Protein AF-A0A7Z9I6P5-F1 (afdb_monomer_lite)

Secondary structure (DSSP, 8-state):
---SSSPPP--HHHHHHHHHHHHHHHHHHHHHHHHTTT--GGG---GGGS-HHHHHHHHHHHHHHHHHHHHHHTT-HHHHHHHHHHIIIIIIIIIIIHHHHHHHHHS-TT-HHHHHHHHHHHHHHHHHHHHHTTTSHHHHHHHHHHTT--S-GGGPPPPPPPGGG--HHHHHHHHHHHHHHHHHHHHHHHHHHTTS-SSGGGPEE-----HHHHHHHTTS-HHHHHT-SEE-

Foldseek 3Di:
DDDPVDDDDDDPVVVVVVVVLVVLLLVLLVLLLVLCVVPDPVLADDPVLEDLLLLLVLQVVQVLLVVLVVCVVVVVVVSNSVSLSCCSPPVNPVAPCVLCVCVSPPDDSPDSHNSSSNNSSVVCLLQSLLSCCVPCVVSSQVSCVSNVDPDGSVVDDHDNRDPSSHDPVSNVLVVLLVVQLVVLVVVVVVCVVVVVDVDQQADEEEDDDDPVNVVSPVVDQSCSRNVYVYYD

Sequence (232 aa):
SSDYYDDLKLDNSILKAQTDSYRRIRNTFRYLIGNLNGFEENEKLPLDDFPELEKYILHRLWEINQTVEECVNTFNFHLMFTTLLNFCSNDLSAFYFDIRKDTIYCDSFQSTKRRASRTLLDLIFNHLVRWLAPSLAFTCEEAWQARGHTSSIHLEDFIPAKKEYQSTDLQKKWDMIKNVRKVITGALEKKRAEKIIGSSLEAHIKVYVSDEIKKIIAKIHLDEIAITSSYV

Structure (mmCIF, N/CA/C/O backbone):
data_AF-A0A7Z9I6P5-F1
#
_entry.id   AF-A0A7Z9I6P5-F1
#
loop_
_atom_site.group_PDB
_atom_site.id
_atom_site.type_symbol
_atom_site.label_atom_id
_atom_site.label_alt_id
_atom_site.label_comp_id
_atom_site.label_asym_id
_atom_site.label_entity_id
_atom_site.label_seq_id
_atom_site.pdbx_PDB_ins_code
_atom_site.Cartn_x
_atom_site.Cartn_y
_atom_site.Cartn_z
_atom_site.occupancy
_atom_site.B_iso_or_equiv
_atom_site.auth_seq_id
_atom_site.auth_comp_id
_atom_site.auth_asym_id
_atom_site.auth_atom_id
_atom_site.pdbx_PDB_model_num
ATOM 1 N N . SER A 1 1 ? 20.253 1.365 0.805 1.00 69.06 1 SER A N 1
ATOM 2 C CA . SER A 1 1 ? 20.282 2.659 0.126 1.00 69.06 1 SER A CA 1
ATOM 3 C C . SER A 1 1 ? 21.286 3.538 0.827 1.00 69.06 1 SER A C 1
ATOM 5 O O . SER A 1 1 ? 21.190 3.683 2.042 1.00 69.06 1 SER A O 1
ATOM 7 N N . SER A 1 2 ? 22.243 4.064 0.075 1.00 71.75 2 SER A N 1
ATOM 8 C CA . SER A 1 2 ? 23.276 4.983 0.553 1.00 71.75 2 SER A CA 1
ATOM 9 C C . SER A 1 2 ? 23.217 6.237 -0.303 1.00 71.75 2 SER A C 1
ATOM 11 O O . SER A 1 2 ? 22.803 6.148 -1.460 1.00 71.75 2 SER A O 1
ATOM 13 N N . ASP A 1 3 ? 23.569 7.377 0.273 1.00 76.56 3 ASP A N 1
ATOM 14 C CA . ASP A 1 3 ? 23.849 8.569 -0.514 1.00 76.56 3 ASP A CA 1
ATOM 15 C C . ASP A 1 3 ? 25.225 8.372 -1.163 1.00 76.56 3 ASP A C 1
ATOM 17 O O . ASP A 1 3 ? 26.198 8.095 -0.466 1.00 76.56 3 ASP A O 1
ATOM 21 N N . TYR A 1 4 ? 25.275 8.388 -2.492 1.00 80.38 4 TYR A N 1
ATOM 22 C CA . TYR A 1 4 ? 26.496 8.163 -3.268 1.00 80.38 4 TYR A CA 1
ATOM 23 C C . TYR A 1 4 ? 27.203 9.476 -3.636 1.00 80.38 4 TYR A C 1
ATOM 25 O O . TYR A 1 4 ? 28.212 9.435 -4.338 1.00 80.38 4 TYR A O 1
ATOM 33 N N . TYR A 1 5 ? 26.688 10.627 -3.183 1.00 74.62 5 TYR A N 1
ATOM 34 C CA . TYR A 1 5 ? 27.406 11.904 -3.236 1.00 74.62 5 TYR A CA 1
ATOM 35 C C . TYR A 1 5 ? 28.479 12.014 -2.139 1.00 74.62 5 TYR A C 1
ATOM 37 O O . TYR A 1 5 ? 29.411 12.802 -2.287 1.00 74.62 5 TYR A O 1
ATOM 45 N N . ASP A 1 6 ? 28.374 11.194 -1.088 1.00 79.62 6 ASP A N 1
ATOM 46 C CA . ASP A 1 6 ? 29.320 11.098 0.025 1.00 79.62 6 ASP A CA 1
ATOM 47 C C . ASP A 1 6 ? 30.048 9.740 0.050 1.00 79.62 6 ASP A C 1
ATOM 49 O O . ASP A 1 6 ? 29.660 8.772 -0.613 1.00 79.62 6 ASP A O 1
ATOM 53 N N . ASP A 1 7 ? 31.096 9.644 0.875 1.00 82.69 7 ASP A N 1
ATOM 54 C CA . ASP A 1 7 ? 31.815 8.392 1.116 1.00 82.69 7 ASP A CA 1
ATOM 55 C C . ASP A 1 7 ? 30.890 7.293 1.664 1.00 82.69 7 ASP A C 1
ATOM 57 O O . ASP A 1 7 ? 30.231 7.425 2.705 1.00 82.69 7 ASP A O 1
ATOM 61 N N . LEU A 1 8 ? 30.904 6.142 0.989 1.00 82.19 8 LEU A N 1
ATOM 62 C CA . LEU A 1 8 ? 30.091 4.993 1.361 1.00 82.19 8 LEU A CA 1
ATOM 63 C C . LEU A 1 8 ? 30.642 4.310 2.616 1.00 82.19 8 LEU A C 1
ATOM 65 O O . LEU A 1 8 ? 31.737 3.748 2.627 1.00 82.19 8 LEU A O 1
ATOM 69 N N . LYS A 1 9 ? 29.826 4.281 3.670 1.00 83.19 9 LYS A N 1
ATOM 70 C CA . LYS A 1 9 ? 30.095 3.497 4.880 1.00 83.19 9 LYS A CA 1
ATOM 71 C C . LYS A 1 9 ? 29.506 2.099 4.725 1.00 83.19 9 LYS A C 1
ATOM 73 O O . LYS A 1 9 ? 28.346 1.951 4.340 1.00 83.19 9 LYS A O 1
ATOM 78 N N . LEU A 1 10 ? 30.289 1.076 5.061 1.00 87.12 10 LEU A N 1
ATOM 79 C CA . LEU A 1 10 ? 29.841 -0.312 5.058 1.00 87.12 10 LEU A CA 1
ATOM 80 C C . LEU A 1 10 ? 30.230 -0.990 6.369 1.00 87.12 10 LEU A C 1
ATOM 82 O O . LEU A 1 10 ? 31.408 -1.152 6.676 1.00 87.12 10 LEU A O 1
ATOM 86 N N . ASP A 1 11 ? 29.222 -1.418 7.119 1.00 90.75 11 ASP A N 1
ATOM 87 C CA . ASP A 1 11 ? 29.394 -2.255 8.297 1.00 90.75 11 ASP A CA 1
ATOM 88 C C . ASP A 1 11 ? 28.242 -3.269 8.419 1.00 90.75 11 ASP A C 1
ATOM 90 O O . ASP A 1 11 ? 27.245 -3.231 7.685 1.00 90.75 11 ASP A O 1
ATOM 94 N N . ASN A 1 12 ? 28.375 -4.195 9.369 1.00 90.69 12 ASN A N 1
ATOM 95 C CA . ASN A 1 12 ? 27.371 -5.231 9.609 1.00 90.69 12 ASN A CA 1
ATOM 96 C C . ASN A 1 12 ? 26.011 -4.664 10.049 1.00 90.69 12 ASN A C 1
ATOM 98 O O . ASN A 1 12 ? 24.976 -5.277 9.782 1.00 90.69 12 ASN A O 1
ATOM 102 N N . SER A 1 13 ? 25.988 -3.508 10.716 1.00 91.06 13 SER A N 1
ATOM 103 C CA . SER A 1 13 ? 24.745 -2.859 11.141 1.00 91.06 13 SER A CA 1
ATOM 104 C C . SER A 1 13 ? 23.980 -2.287 9.942 1.00 91.06 13 SER A C 1
ATOM 106 O O . SER A 1 13 ? 22.765 -2.475 9.846 1.00 91.06 13 SER A O 1
ATOM 108 N N . ILE A 1 14 ? 24.694 -1.711 8.970 1.00 88.62 14 ILE A N 1
ATOM 109 C CA . ILE A 1 14 ? 24.151 -1.203 7.708 1.00 88.62 14 ILE A CA 1
ATOM 110 C C . ILE A 1 14 ? 23.589 -2.362 6.885 1.00 88.62 14 ILE A C 1
ATOM 112 O O . ILE A 1 14 ? 22.441 -2.295 6.445 1.00 88.62 14 ILE A O 1
ATOM 116 N N . LEU A 1 15 ? 24.338 -3.460 6.731 1.00 89.50 15 LEU A N 1
ATOM 117 C CA . LEU A 1 15 ? 23.861 -4.653 6.018 1.00 89.50 15 LEU A CA 1
ATOM 118 C C . LEU A 1 15 ? 22.605 -5.254 6.665 1.00 89.50 15 LEU A C 1
ATOM 120 O O . LEU A 1 15 ? 21.665 -5.652 5.968 1.00 89.50 15 LEU A O 1
ATOM 124 N N . LYS A 1 16 ? 22.543 -5.269 8.001 1.00 92.69 16 LYS A N 1
ATOM 125 C CA . LYS A 1 16 ? 21.354 -5.710 8.737 1.00 92.69 16 LYS A CA 1
ATOM 126 C C . LYS A 1 16 ? 20.154 -4.797 8.469 1.00 92.69 16 LYS A C 1
ATOM 128 O O . LYS A 1 16 ? 19.082 -5.297 8.134 1.00 92.69 16 LYS A O 1
ATOM 133 N N . ALA A 1 17 ? 20.338 -3.479 8.523 1.00 90.62 17 ALA A N 1
ATOM 134 C CA . ALA A 1 17 ? 19.283 -2.516 8.208 1.00 90.62 17 ALA A CA 1
ATOM 135 C C . ALA A 1 17 ? 18.783 -2.643 6.753 1.00 90.62 17 ALA A C 1
ATOM 137 O O . ALA A 1 17 ? 17.577 -2.549 6.499 1.00 90.62 17 ALA A O 1
ATOM 138 N N . GLN A 1 18 ? 19.679 -2.917 5.796 1.00 91.44 18 GLN A N 1
ATOM 139 C CA . GLN A 1 18 ? 19.289 -3.202 4.409 1.00 91.44 18 GLN A CA 1
ATOM 140 C C . GLN A 1 18 ? 18.491 -4.500 4.291 1.00 91.44 18 GLN A C 1
ATOM 142 O O . GLN A 1 18 ? 17.477 -4.534 3.596 1.00 91.44 18 GLN A O 1
ATOM 147 N N . THR A 1 19 ? 18.889 -5.544 5.019 1.00 93.44 19 THR A N 1
ATOM 148 C CA . THR A 1 19 ? 18.157 -6.818 5.056 1.00 93.44 19 THR A CA 1
ATOM 149 C C . THR A 1 19 ? 16.730 -6.624 5.572 1.00 93.44 19 THR A C 1
ATOM 151 O O . THR A 1 19 ? 15.780 -7.154 4.995 1.00 93.44 19 THR A O 1
ATOM 154 N N . ASP A 1 20 ? 16.547 -5.833 6.629 1.00 93.69 20 ASP A N 1
ATOM 155 C CA . ASP A 1 20 ? 15.219 -5.560 7.183 1.00 93.69 20 ASP A CA 1
ATOM 156 C C . ASP A 1 20 ? 14.364 -4.700 6.242 1.00 93.69 20 ASP A C 1
ATOM 158 O O . ASP A 1 20 ? 13.170 -4.963 6.079 1.00 93.69 20 ASP A O 1
ATOM 162 N N . SER A 1 21 ? 14.976 -3.731 5.556 1.00 94.62 21 SER A N 1
ATOM 163 C CA . SER A 1 21 ? 14.314 -2.935 4.514 1.00 94.62 21 SER A CA 1
ATOM 164 C C . SER A 1 21 ? 13.839 -3.816 3.354 1.00 94.62 21 SER A C 1
ATOM 166 O O . SER A 1 21 ? 12.674 -3.755 2.958 1.00 94.62 21 SER A O 1
ATOM 168 N N . TYR A 1 22 ? 14.706 -4.711 2.873 1.00 95.69 22 TYR A N 1
ATOM 169 C CA . TYR A 1 22 ? 14.371 -5.695 1.847 1.00 95.69 22 TYR A CA 1
ATOM 170 C C . TYR A 1 22 ? 13.213 -6.604 2.279 1.00 95.69 22 TYR A C 1
ATOM 172 O O . TYR A 1 22 ? 12.256 -6.786 1.527 1.00 95.69 22 TYR A O 1
ATOM 180 N N . ARG A 1 23 ? 13.240 -7.131 3.513 1.00 96.56 23 ARG A N 1
ATOM 181 C CA . ARG A 1 23 ? 12.159 -7.977 4.047 1.00 96.56 23 ARG A CA 1
ATOM 182 C C . ARG A 1 23 ? 10.808 -7.266 4.042 1.00 96.56 23 ARG A C 1
ATOM 184 O O . ARG A 1 23 ? 9.804 -7.902 3.735 1.00 96.56 23 ARG A O 1
ATOM 191 N N . ARG A 1 24 ? 10.760 -5.966 4.354 1.00 96.56 24 ARG A N 1
ATOM 192 C CA . ARG A 1 24 ? 9.514 -5.174 4.312 1.00 96.56 24 ARG A CA 1
ATOM 193 C C . ARG A 1 24 ? 8.954 -5.076 2.894 1.00 96.56 24 ARG A C 1
ATOM 195 O O . ARG A 1 24 ? 7.763 -5.320 2.697 1.00 96.56 24 ARG A O 1
ATOM 202 N N . ILE A 1 25 ? 9.809 -4.802 1.910 1.00 97.75 25 ILE A N 1
ATOM 203 C CA . ILE A 1 25 ? 9.415 -4.760 0.495 1.00 97.75 25 ILE A CA 1
ATOM 204 C C . ILE A 1 25 ? 8.944 -6.146 0.026 1.00 97.75 25 ILE A C 1
ATOM 206 O O . ILE A 1 25 ? 7.837 -6.278 -0.493 1.00 97.75 25 ILE A O 1
ATOM 210 N N . ARG A 1 26 ? 9.716 -7.210 0.289 1.00 97.88 26 ARG A N 1
ATOM 211 C CA . ARG A 1 26 ? 9.342 -8.588 -0.082 1.00 97.88 26 ARG A CA 1
ATOM 212 C C . ARG A 1 26 ? 8.016 -9.015 0.555 1.00 97.88 26 ARG A C 1
ATOM 214 O O . ARG A 1 26 ? 7.183 -9.625 -0.108 1.00 97.88 26 ARG A O 1
ATOM 221 N N . ASN A 1 27 ? 7.780 -8.663 1.820 1.00 97.88 27 ASN A N 1
ATOM 222 C CA . ASN A 1 27 ? 6.508 -8.935 2.497 1.00 97.88 27 ASN A CA 1
ATOM 223 C C . ASN A 1 27 ? 5.331 -8.167 1.881 1.00 97.88 27 ASN A C 1
ATOM 225 O O . ASN A 1 27 ? 4.224 -8.702 1.852 1.00 97.88 27 ASN A O 1
ATOM 229 N N . THR A 1 28 ? 5.572 -6.958 1.368 1.00 98.56 28 THR A N 1
ATOM 230 C CA . THR A 1 28 ? 4.569 -6.170 0.637 1.00 98.56 28 THR A CA 1
ATOM 231 C C . THR A 1 28 ? 4.174 -6.887 -0.653 1.00 98.56 28 THR A C 1
ATOM 233 O O . THR A 1 28 ? 2.988 -7.134 -0.861 1.00 98.56 28 THR A O 1
ATOM 236 N N . PHE A 1 29 ? 5.144 -7.337 -1.460 1.00 98.62 29 PHE A N 1
ATOM 237 C CA . PHE A 1 29 ? 4.854 -8.153 -2.647 1.00 98.62 29 PHE A CA 1
ATOM 238 C C . PHE A 1 29 ? 4.130 -9.452 -2.296 1.00 98.62 29 PHE A C 1
ATOM 240 O O . PHE A 1 29 ? 3.135 -9.781 -2.933 1.00 98.62 29 PHE A O 1
ATOM 247 N N . ARG A 1 30 ? 4.560 -10.158 -1.243 1.00 98.38 30 ARG A N 1
ATOM 248 C CA . ARG A 1 30 ? 3.884 -11.377 -0.777 1.00 98.38 30 ARG A CA 1
ATOM 249 C C . ARG A 1 30 ? 2.413 -11.121 -0.441 1.00 98.38 30 ARG A C 1
ATOM 251 O O . ARG A 1 30 ? 1.564 -11.924 -0.816 1.00 98.38 30 ARG A O 1
ATOM 258 N N . TYR A 1 31 ? 2.111 -10.019 0.251 1.00 98.50 31 TYR A N 1
ATOM 259 C CA . TYR A 1 31 ? 0.733 -9.639 0.561 1.00 98.50 31 TYR A CA 1
ATOM 260 C C . TYR A 1 31 ? -0.065 -9.349 -0.714 1.00 98.50 31 TYR A C 1
ATOM 262 O O . TYR A 1 31 ? -1.161 -9.881 -0.870 1.00 98.50 31 TYR A O 1
ATOM 270 N N . LEU A 1 32 ? 0.487 -8.549 -1.631 1.00 98.62 32 LEU A N 1
ATOM 271 C CA . LEU A 1 32 ? -0.163 -8.205 -2.898 1.00 98.62 32 LEU A CA 1
ATOM 272 C C . LEU A 1 32 ? -0.475 -9.457 -3.724 1.00 98.62 32 LEU A C 1
ATOM 274 O O . LEU A 1 32 ? -1.627 -9.685 -4.072 1.00 98.62 32 LEU A O 1
ATOM 278 N N . ILE A 1 33 ? 0.526 -10.303 -3.973 1.00 98.31 33 ILE A N 1
ATOM 279 C CA . ILE A 1 33 ? 0.384 -11.521 -4.783 1.00 98.31 33 ILE A CA 1
ATOM 280 C C . ILE A 1 33 ? -0.635 -12.475 -4.153 1.00 98.31 33 ILE A C 1
ATOM 282 O O . ILE A 1 33 ? -1.517 -12.971 -4.849 1.00 98.31 33 ILE A O 1
ATOM 286 N N . GLY A 1 34 ? -0.559 -12.696 -2.836 1.00 98.00 34 GLY A N 1
ATOM 287 C CA . GLY A 1 34 ? -1.497 -13.573 -2.133 1.00 98.00 34 GLY A CA 1
ATOM 288 C C . GLY A 1 34 ? -2.945 -13.090 -2.235 1.00 98.00 34 GLY A C 1
ATOM 289 O O . GLY A 1 34 ? -3.842 -13.878 -2.520 1.00 98.00 34 GLY A O 1
ATOM 290 N N . ASN A 1 35 ? -3.170 -11.785 -2.072 1.00 98.06 35 ASN A N 1
ATOM 291 C CA . ASN A 1 35 ? -4.507 -11.192 -2.133 1.00 98.06 35 ASN A CA 1
ATOM 292 C C . ASN A 1 35 ? -5.041 -10.996 -3.557 1.00 98.06 35 ASN A C 1
ATOM 294 O O . ASN A 1 35 ? -6.247 -10.820 -3.727 1.00 98.06 35 ASN A O 1
ATOM 298 N N . LEU A 1 36 ? -4.173 -11.056 -4.568 1.00 97.81 36 LEU A N 1
ATOM 299 C CA . LEU A 1 36 ? -4.524 -11.006 -5.989 1.00 97.81 36 LEU A CA 1
ATOM 300 C C . LEU A 1 36 ? -4.638 -12.395 -6.632 1.00 97.81 36 LEU A C 1
ATOM 302 O O . LEU A 1 36 ? -4.837 -12.501 -7.844 1.00 97.81 36 LEU A O 1
ATOM 306 N N . ASN A 1 37 ? -4.537 -13.473 -5.851 1.00 95.50 37 ASN A N 1
ATOM 307 C CA . ASN A 1 37 ? -4.822 -14.811 -6.355 1.00 95.50 37 ASN A CA 1
ATOM 308 C C . ASN A 1 37 ? -6.264 -14.869 -6.908 1.00 95.50 37 ASN A C 1
ATOM 310 O O . ASN A 1 37 ? -7.206 -14.362 -6.279 1.00 95.50 37 ASN A O 1
ATOM 314 N N . GLY A 1 38 ? -6.405 -15.412 -8.121 1.00 93.56 38 GLY A N 1
ATOM 315 C CA . GLY A 1 38 ? -7.671 -15.487 -8.854 1.00 93.56 38 GLY A CA 1
ATOM 316 C C . GLY A 1 38 ? -8.271 -14.130 -9.235 1.00 93.56 38 GLY A C 1
ATOM 317 O O . GLY A 1 38 ? -9.472 -14.052 -9.446 1.00 93.56 38 GLY A O 1
ATOM 318 N N . PHE A 1 39 ? -7.490 -13.043 -9.228 1.00 96.75 39 PHE A N 1
ATOM 319 C CA . PHE A 1 39 ? -7.965 -11.737 -9.690 1.00 96.75 39 PHE A CA 1
ATOM 320 C C . PHE A 1 39 ? -8.094 -11.728 -11.213 1.00 96.75 39 PHE A C 1
ATOM 322 O O . PHE A 1 39 ? -7.118 -11.997 -11.913 1.00 96.75 39 PHE A O 1
ATOM 329 N N . GLU A 1 40 ? -9.285 -11.395 -11.701 1.00 93.31 40 GLU A N 1
ATOM 330 C CA . GLU A 1 40 ? -9.642 -11.377 -13.119 1.00 93.31 40 GLU A CA 1
ATOM 331 C C . GLU A 1 40 ? -10.100 -9.977 -13.556 1.00 93.31 40 GLU A C 1
ATOM 333 O O . GLU A 1 40 ? -10.517 -9.150 -12.745 1.00 93.31 40 GLU A O 1
ATOM 338 N N . GLU A 1 41 ? -10.070 -9.708 -14.864 1.00 92.62 41 GLU A N 1
ATOM 339 C CA . GLU A 1 41 ? -10.471 -8.410 -15.432 1.00 92.62 41 GLU A CA 1
ATOM 340 C C . GLU A 1 41 ? -11.924 -8.026 -15.112 1.00 92.62 41 GLU A C 1
ATOM 342 O O . GLU A 1 41 ? -12.222 -6.851 -14.916 1.00 92.62 41 GLU A O 1
ATOM 347 N N . ASN A 1 42 ? -12.828 -9.005 -15.008 1.00 93.38 42 ASN A N 1
ATOM 348 C CA . ASN A 1 42 ? -14.232 -8.779 -14.643 1.00 93.38 42 ASN A CA 1
ATOM 349 C C . ASN A 1 42 ? -14.408 -8.296 -13.188 1.00 93.38 42 ASN A C 1
ATOM 351 O O . ASN A 1 42 ? -15.454 -7.736 -12.857 1.00 93.38 42 ASN A O 1
ATOM 355 N N . GLU A 1 43 ? -13.406 -8.494 -12.324 1.00 94.94 43 GLU A N 1
ATOM 356 C CA . GLU A 1 43 ? -13.426 -8.060 -10.931 1.00 94.94 43 GLU A CA 1
ATOM 357 C C . GLU A 1 43 ? -13.144 -6.558 -10.829 1.00 94.94 43 GLU A C 1
ATOM 359 O O . GLU A 1 43 ? -13.643 -5.915 -9.899 1.00 94.94 43 GLU A O 1
ATOM 364 N N . LYS A 1 44 ? -12.430 -5.986 -11.811 1.00 96.62 44 LYS A N 1
ATOM 365 C CA . LYS A 1 44 ? -12.071 -4.565 -11.840 1.00 96.62 44 LYS A CA 1
ATOM 366 C C . LYS A 1 44 ? -13.302 -3.671 -11.739 1.00 96.62 44 LYS A C 1
ATOM 368 O O . LYS A 1 44 ? -14.365 -3.971 -12.285 1.00 96.62 44 LYS A O 1
ATOM 373 N N . LEU A 1 45 ? -13.137 -2.560 -11.030 1.00 96.31 45 LEU A N 1
ATOM 374 C CA . LEU A 1 45 ? -14.146 -1.513 -10.905 1.00 96.31 45 LEU A CA 1
ATOM 375 C C . LEU A 1 45 ? -13.643 -0.184 -11.473 1.00 96.31 45 LEU A C 1
ATOM 377 O O . LEU A 1 45 ? -12.440 0.091 -11.406 1.00 96.31 45 LEU A O 1
ATOM 381 N N . PRO A 1 46 ? -14.547 0.657 -12.006 1.00 95.69 46 PRO A N 1
ATOM 382 C CA . PRO A 1 46 ? -14.212 2.032 -12.333 1.00 95.69 46 PRO A CA 1
ATOM 383 C C . PRO A 1 46 ? -13.898 2.820 -11.055 1.00 95.69 46 PRO A C 1
ATOM 385 O O . PRO A 1 46 ? -14.397 2.523 -9.970 1.00 95.69 46 PRO A O 1
ATOM 388 N N . LEU A 1 47 ? -13.074 3.857 -11.190 1.00 93.69 47 LEU A N 1
ATOM 389 C CA . LEU A 1 47 ? -12.597 4.644 -10.049 1.00 93.69 47 LEU A CA 1
ATOM 390 C C . LEU A 1 47 ? -13.716 5.386 -9.321 1.00 93.69 47 LEU A C 1
ATOM 392 O O . LEU A 1 47 ? -13.603 5.644 -8.125 1.00 93.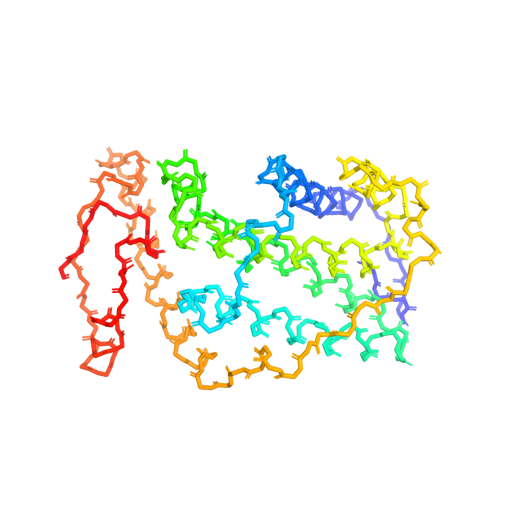69 47 LEU A O 1
ATOM 396 N N . ASP A 1 48 ? -14.800 5.723 -10.015 1.00 94.81 48 ASP A N 1
ATOM 397 C CA . ASP A 1 48 ? -15.944 6.403 -9.407 1.00 94.81 48 ASP A CA 1
ATOM 398 C C . ASP A 1 48 ? -16.587 5.553 -8.306 1.00 94.81 48 ASP A C 1
ATOM 400 O O . ASP A 1 48 ? -16.956 6.098 -7.260 1.00 94.81 48 ASP A O 1
ATOM 404 N N . ASP A 1 49 ? -16.566 4.227 -8.473 1.00 96.12 49 ASP A N 1
ATOM 405 C CA . ASP A 1 49 ? -17.090 3.248 -7.517 1.00 96.12 49 ASP A CA 1
ATOM 406 C C . ASP A 1 49 ? -16.123 2.959 -6.359 1.00 96.12 49 ASP A C 1
ATOM 408 O O . ASP A 1 49 ? -16.455 2.208 -5.436 1.00 96.12 49 ASP A O 1
ATOM 412 N N . PHE A 1 50 ? -14.918 3.541 -6.369 1.00 96.75 50 PHE A N 1
ATOM 413 C CA . PHE A 1 50 ? -13.966 3.330 -5.287 1.00 96.75 50 PHE A CA 1
ATOM 414 C C . P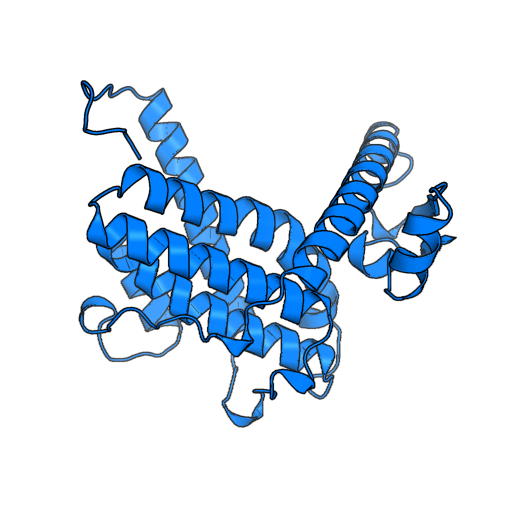HE A 1 50 ? -14.451 4.029 -4.011 1.00 96.75 50 PHE A C 1
ATOM 416 O O . PHE A 1 50 ? -14.780 5.226 -4.040 1.00 96.75 50 PHE A O 1
ATOM 423 N N . PRO A 1 51 ? -14.428 3.333 -2.859 1.00 95.56 51 PRO A N 1
ATOM 424 C CA . PRO A 1 51 ? -14.594 3.987 -1.577 1.00 95.56 51 PRO A CA 1
ATOM 425 C C . PRO A 1 51 ? -13.494 5.027 -1.350 1.00 95.56 51 PRO A C 1
ATOM 427 O O . PRO A 1 51 ? -12.422 5.011 -1.958 1.00 95.56 51 PRO A O 1
ATOM 430 N N . GLU A 1 52 ? -13.759 5.945 -0.429 1.00 95.62 52 GLU A N 1
ATOM 431 C CA . GLU A 1 52 ? -12.893 7.101 -0.219 1.00 95.62 52 GLU A CA 1
ATOM 432 C C . GLU A 1 52 ? -11.451 6.727 0.185 1.00 95.62 52 GLU A C 1
ATOM 434 O O . GLU A 1 52 ? -10.507 7.381 -0.254 1.00 95.62 52 GLU A O 1
ATOM 439 N N . LEU A 1 53 ? -11.264 5.654 0.965 1.00 96.94 53 LEU A N 1
ATOM 440 C CA . LEU A 1 53 ? -9.932 5.177 1.358 1.00 96.94 53 LEU A CA 1
ATOM 441 C C . LEU A 1 53 ? -9.119 4.700 0.147 1.00 96.94 53 LEU A C 1
ATOM 443 O O . LEU A 1 53 ? -7.945 5.040 0.026 1.00 96.94 53 LEU A O 1
ATOM 447 N N . GLU A 1 54 ? -9.728 3.941 -0.766 1.00 97.56 54 GLU A N 1
ATOM 448 C CA . GLU A 1 54 ? -9.075 3.515 -2.004 1.00 97.56 54 GLU A CA 1
ATOM 449 C C . GLU A 1 54 ? -8.687 4.726 -2.867 1.00 97.56 54 GLU A C 1
ATOM 451 O O . GLU A 1 54 ? -7.564 4.789 -3.368 1.00 97.56 54 GLU A O 1
ATOM 456 N N . LYS A 1 55 ? -9.573 5.727 -2.986 1.00 97.19 55 LYS A N 1
ATOM 457 C CA . LYS A 1 55 ? -9.277 6.988 -3.693 1.00 97.19 55 LYS A CA 1
ATOM 458 C C . LYS A 1 55 ? -8.106 7.741 -3.053 1.00 97.19 55 LYS A C 1
ATOM 460 O O . LYS A 1 55 ? -7.263 8.284 -3.763 1.00 97.19 55 LYS A O 1
ATOM 465 N N . TYR A 1 56 ? -8.005 7.731 -1.724 1.00 97.56 56 TYR A N 1
ATOM 466 C CA . TYR A 1 56 ? -6.875 8.332 -1.016 1.00 97.56 56 TYR A CA 1
ATOM 467 C C . TYR A 1 56 ? -5.556 7.620 -1.336 1.00 97.56 56 TYR A C 1
ATOM 469 O O . TYR A 1 56 ? -4.555 8.271 -1.626 1.00 97.56 56 TYR A O 1
ATOM 477 N N . ILE A 1 57 ? -5.542 6.286 -1.342 1.00 98.19 57 ILE A N 1
ATOM 478 C CA . ILE A 1 57 ? -4.327 5.532 -1.672 1.00 98.19 57 ILE A CA 1
ATOM 479 C C . ILE A 1 57 ? -3.949 5.675 -3.151 1.00 98.19 57 ILE A C 1
ATOM 481 O O . ILE A 1 57 ? -2.758 5.710 -3.455 1.00 98.19 57 ILE A O 1
ATOM 485 N N . LEU A 1 58 ? -4.912 5.844 -4.064 1.00 97.94 58 LEU A N 1
ATOM 486 C CA . LEU A 1 58 ? -4.618 6.235 -5.449 1.00 97.94 58 LEU A CA 1
ATOM 487 C C . LEU A 1 58 ? -3.930 7.597 -5.527 1.00 97.94 58 LEU A C 1
ATOM 489 O O . LEU A 1 58 ? -2.953 7.740 -6.260 1.00 97.94 58 LEU A O 1
ATOM 493 N N . HIS A 1 59 ? -4.386 8.577 -4.745 1.00 97.81 59 HIS A N 1
ATOM 494 C CA . HIS A 1 59 ? -3.702 9.863 -4.674 1.00 97.81 59 HIS A CA 1
ATOM 495 C C . HIS A 1 59 ? -2.263 9.716 -4.173 1.00 97.81 59 HIS A C 1
ATOM 497 O O . HIS A 1 59 ? -1.347 10.242 -4.806 1.00 97.81 59 HIS A O 1
ATOM 503 N N . ARG A 1 60 ? -2.045 8.920 -3.117 1.00 98.12 60 ARG A N 1
ATOM 504 C CA . ARG A 1 60 ? -0.691 8.603 -2.642 1.00 98.12 60 ARG A CA 1
ATOM 505 C C . ARG A 1 60 ? 0.145 7.942 -3.736 1.00 98.12 60 ARG A C 1
ATOM 507 O O . ARG A 1 60 ? 1.270 8.365 -3.962 1.00 98.12 60 ARG A O 1
ATOM 514 N N . LEU A 1 61 ? -0.401 6.957 -4.454 1.00 98.31 61 LEU A N 1
ATOM 515 C CA . LEU A 1 61 ? 0.273 6.299 -5.579 1.00 98.31 61 LEU A CA 1
ATOM 516 C C . LEU A 1 61 ? 0.698 7.313 -6.655 1.00 98.31 61 LEU A C 1
ATOM 518 O O . LEU A 1 61 ? 1.819 7.237 -7.155 1.00 98.31 61 LEU A O 1
ATOM 522 N N . TRP A 1 62 ? -0.163 8.284 -6.970 1.00 98.31 62 TRP A N 1
ATOM 523 C CA . TRP A 1 62 ? 0.151 9.368 -7.898 1.00 98.31 62 TRP A CA 1
ATOM 524 C C . TRP A 1 62 ? 1.306 10.247 -7.403 1.00 98.31 62 TRP A C 1
ATOM 526 O O . TRP A 1 62 ? 2.233 10.500 -8.168 1.00 98.31 62 TRP A O 1
ATOM 536 N N . GLU A 1 63 ? 1.317 10.650 -6.129 1.00 97.81 63 GLU A N 1
ATOM 537 C CA . GLU A 1 63 ? 2.421 11.437 -5.550 1.00 97.81 63 GLU A CA 1
ATOM 538 C C . GLU A 1 63 ? 3.754 10.672 -5.565 1.00 97.81 63 GLU A C 1
ATOM 540 O O . GLU A 1 63 ? 4.805 11.246 -5.873 1.00 97.81 63 GLU A O 1
ATOM 545 N N . ILE A 1 64 ? 3.718 9.365 -5.278 1.00 98.31 64 ILE A N 1
ATOM 546 C CA . ILE A 1 64 ? 4.905 8.509 -5.379 1.00 98.31 64 ILE A CA 1
ATOM 547 C C . ILE A 1 64 ? 5.388 8.439 -6.829 1.00 98.31 64 ILE A C 1
ATOM 549 O O . ILE A 1 64 ? 6.588 8.565 -7.057 1.00 98.31 64 ILE A O 1
ATOM 553 N N . ASN A 1 65 ? 4.484 8.314 -7.805 1.00 98.38 65 ASN A N 1
ATOM 554 C CA . ASN A 1 65 ? 4.854 8.299 -9.220 1.00 98.38 65 ASN A CA 1
ATOM 555 C C . ASN A 1 65 ? 5.601 9.571 -9.634 1.00 98.38 65 ASN A C 1
ATOM 557 O O . ASN A 1 65 ? 6.654 9.471 -10.251 1.00 98.38 65 ASN A O 1
ATOM 561 N N . GLN A 1 66 ? 5.094 10.751 -9.256 1.00 97.94 66 GLN A N 1
ATOM 562 C CA . GLN A 1 66 ? 5.767 12.022 -9.564 1.00 97.94 66 GLN A CA 1
ATOM 563 C C . GLN A 1 66 ? 7.176 12.067 -8.957 1.00 97.94 66 GLN A C 1
ATOM 565 O O . GLN A 1 66 ? 8.133 12.488 -9.601 1.00 97.94 66 GLN A O 1
ATOM 570 N N . THR A 1 67 ? 7.316 11.577 -7.723 1.00 98.25 67 THR A N 1
ATOM 571 C CA . THR A 1 67 ? 8.618 11.508 -7.048 1.00 98.25 67 THR A CA 1
ATOM 572 C C . THR A 1 67 ? 9.569 10.541 -7.752 1.00 98.25 67 THR A C 1
ATOM 574 O O . THR A 1 67 ? 10.749 10.844 -7.904 1.00 98.25 67 THR A O 1
ATOM 577 N N . VAL A 1 68 ? 9.076 9.378 -8.187 1.00 98.12 68 VAL A N 1
ATOM 578 C CA . VAL A 1 68 ? 9.870 8.379 -8.914 1.00 98.12 68 VAL A CA 1
ATOM 579 C C . VAL A 1 68 ? 10.346 8.933 -10.254 1.00 98.12 68 VAL A C 1
ATOM 581 O O . VAL A 1 68 ? 11.530 8.811 -10.551 1.00 98.12 68 VAL A O 1
ATOM 584 N N . GLU A 1 69 ? 9.465 9.565 -11.031 1.00 97.00 69 GLU A N 1
ATOM 585 C CA . GLU A 1 69 ? 9.822 10.194 -12.310 1.00 97.00 69 GLU A CA 1
ATOM 586 C C . GLU A 1 69 ? 10.928 11.240 -12.125 1.00 97.00 69 GLU A C 1
ATOM 588 O O . GLU A 1 69 ? 11.944 11.198 -12.820 1.00 97.00 69 GLU A O 1
ATOM 593 N N . GLU A 1 70 ? 10.792 12.115 -11.126 1.00 97.94 70 GLU A N 1
ATOM 594 C CA . GLU A 1 70 ? 11.820 13.107 -10.798 1.00 97.94 70 GLU A CA 1
ATOM 595 C C . GLU A 1 70 ? 13.143 12.450 -10.383 1.00 97.94 70 GLU A C 1
ATOM 597 O O . GLU A 1 70 ? 14.215 12.848 -10.841 1.00 97.94 70 GLU A O 1
ATOM 602 N N . CYS A 1 71 ? 13.094 11.408 -9.549 1.00 97.44 71 CYS A N 1
ATOM 603 C CA . CYS A 1 71 ? 14.295 10.689 -9.125 1.00 97.44 71 CYS A CA 1
ATOM 604 C C . CYS A 1 71 ? 15.004 10.001 -10.295 1.00 97.44 71 CYS A C 1
ATOM 606 O O . CYS A 1 71 ? 16.230 9.967 -10.314 1.00 97.44 71 CYS A O 1
ATOM 608 N N . VAL A 1 72 ? 14.267 9.462 -11.269 1.00 95.75 72 VAL A N 1
ATOM 609 C CA . VAL A 1 72 ? 14.864 8.876 -12.478 1.00 95.75 72 VAL A CA 1
ATOM 610 C C . VAL A 1 72 ? 15.541 9.961 -13.315 1.00 95.75 72 VAL A C 1
ATOM 612 O O . VAL A 1 72 ? 16.692 9.786 -13.707 1.00 95.75 72 VAL A O 1
ATOM 615 N N . ASN A 1 73 ? 14.879 11.102 -13.525 1.00 96.50 73 ASN A N 1
ATOM 616 C CA . ASN A 1 73 ? 15.419 12.215 -14.315 1.00 96.50 73 ASN A CA 1
ATOM 617 C C . ASN A 1 73 ? 16.660 12.861 -13.679 1.00 96.50 73 ASN A C 1
ATOM 619 O O . ASN A 1 73 ? 17.558 13.322 -14.382 1.00 96.50 73 ASN A O 1
ATOM 623 N N . THR A 1 74 ? 16.713 12.895 -12.347 1.00 96.88 74 THR A N 1
ATOM 624 C CA . THR A 1 74 ? 17.807 13.499 -11.566 1.00 96.88 74 THR A CA 1
ATOM 625 C C . THR A 1 74 ? 18.828 12.481 -11.062 1.00 96.88 74 THR A C 1
ATOM 627 O O . THR A 1 74 ? 19.773 12.847 -10.366 1.00 96.88 74 THR A O 1
ATOM 630 N N . PHE A 1 75 ? 18.645 11.204 -11.407 1.00 95.25 75 PHE A N 1
ATOM 631 C CA . PHE A 1 75 ? 19.424 10.062 -10.928 1.00 95.25 75 PHE A CA 1
ATOM 632 C C . PHE A 1 75 ? 19.399 9.844 -9.406 1.00 95.25 75 PHE A C 1
ATOM 634 O O . PHE A 1 75 ? 20.182 9.042 -8.914 1.00 95.25 75 PHE A O 1
ATOM 641 N N . ASN A 1 76 ? 18.500 10.484 -8.645 1.00 95.25 76 ASN A N 1
ATOM 642 C CA . ASN A 1 76 ? 18.419 10.369 -7.185 1.00 95.25 76 ASN A CA 1
ATOM 643 C C . ASN A 1 76 ? 17.784 9.043 -6.712 1.00 95.25 76 ASN A C 1
ATOM 645 O O . ASN A 1 76 ? 16.687 8.987 -6.146 1.00 95.25 76 ASN A O 1
ATOM 649 N N . PHE A 1 77 ? 18.502 7.939 -6.906 1.00 93.06 77 PHE A N 1
ATOM 650 C CA . PHE A 1 77 ? 18.031 6.601 -6.537 1.00 93.06 77 PHE A CA 1
ATOM 651 C C . PHE A 1 77 ? 17.947 6.385 -5.020 1.00 93.06 77 PHE A C 1
ATOM 653 O O . PHE A 1 77 ? 17.184 5.533 -4.553 1.00 93.06 77 PHE A O 1
ATOM 660 N N . HIS A 1 78 ? 18.690 7.173 -4.233 1.00 91.81 78 HIS A N 1
ATOM 661 C CA . HIS A 1 78 ? 18.600 7.124 -2.778 1.00 91.81 78 HIS A CA 1
ATOM 662 C C . HIS A 1 78 ? 17.209 7.552 -2.296 1.00 91.81 78 HIS A C 1
ATOM 664 O O . HIS A 1 78 ? 16.555 6.827 -1.530 1.00 91.81 78 HIS A O 1
ATOM 670 N N . LEU A 1 79 ? 16.745 8.707 -2.783 1.00 95.00 79 LEU A N 1
ATOM 671 C CA . LEU A 1 79 ? 15.415 9.230 -2.498 1.00 95.00 79 LEU A CA 1
ATOM 672 C C . LEU A 1 79 ? 14.332 8.303 -3.048 1.00 95.00 79 LEU A C 1
ATOM 674 O O . LEU A 1 79 ? 13.372 8.005 -2.337 1.00 95.00 79 LEU A O 1
ATOM 678 N N . MET A 1 80 ? 14.509 7.783 -4.264 1.00 96.75 80 MET A N 1
ATOM 679 C CA . MET A 1 80 ? 13.569 6.831 -4.856 1.00 96.75 80 MET A CA 1
ATOM 680 C C . MET A 1 80 ? 13.365 5.607 -3.954 1.00 96.75 80 MET A C 1
ATOM 682 O O . MET A 1 80 ? 12.237 5.287 -3.579 1.00 96.75 80 MET A O 1
ATOM 686 N N . PHE A 1 81 ? 14.449 4.947 -3.532 1.00 95.06 81 PHE A N 1
ATOM 687 C CA . PHE A 1 81 ? 14.354 3.747 -2.700 1.00 95.06 81 PHE A CA 1
ATOM 688 C C . PHE A 1 81 ? 13.732 4.034 -1.328 1.00 95.06 81 PHE A C 1
ATOM 690 O O . PHE A 1 81 ? 12.881 3.275 -0.862 1.00 95.06 81 PHE A O 1
ATOM 697 N N . THR A 1 82 ? 14.143 5.118 -0.664 1.00 95.38 82 THR A N 1
ATOM 698 C CA . THR A 1 82 ? 13.600 5.484 0.656 1.00 95.38 82 THR A CA 1
ATOM 699 C C . THR A 1 82 ? 12.120 5.858 0.572 1.00 95.38 82 THR A C 1
ATOM 701 O O . THR A 1 82 ? 11.336 5.435 1.423 1.00 95.38 82 THR A O 1
ATOM 704 N N . THR A 1 83 ? 11.711 6.553 -0.491 1.00 97.88 83 THR A N 1
ATOM 705 C CA . THR A 1 83 ? 10.310 6.875 -0.793 1.00 97.88 83 THR A CA 1
ATOM 706 C C . THR A 1 83 ? 9.472 5.608 -0.977 1.00 97.88 83 THR A C 1
ATOM 708 O O . THR A 1 83 ? 8.449 5.445 -0.311 1.00 97.88 83 THR A O 1
ATOM 711 N N . LEU A 1 84 ? 9.933 4.663 -1.803 1.00 98.19 84 LEU A N 1
ATOM 712 C CA . LEU A 1 84 ? 9.234 3.396 -2.052 1.00 98.19 84 LEU A CA 1
ATOM 713 C C . LEU A 1 84 ? 9.161 2.514 -0.798 1.00 98.19 84 LEU A C 1
ATOM 715 O O . LEU A 1 84 ? 8.117 1.926 -0.509 1.00 98.19 84 LEU A O 1
ATOM 719 N N . LEU A 1 85 ? 10.239 2.452 -0.010 1.00 97.31 85 LEU A N 1
ATOM 720 C CA . LEU A 1 85 ? 10.260 1.726 1.261 1.00 97.31 85 LEU A CA 1
ATOM 721 C C . LEU A 1 85 ? 9.258 2.312 2.267 1.00 97.31 85 LEU A C 1
ATOM 723 O O . LEU A 1 85 ? 8.563 1.556 2.957 1.00 97.31 85 LEU A O 1
ATOM 727 N N . ASN A 1 86 ? 9.175 3.642 2.347 1.00 97.75 86 ASN A N 1
ATOM 728 C CA . ASN A 1 86 ? 8.222 4.340 3.205 1.00 97.75 86 ASN A CA 1
ATOM 729 C C . ASN A 1 86 ? 6.782 4.106 2.748 1.00 97.75 86 ASN A C 1
ATOM 731 O O . ASN A 1 86 ? 5.940 3.813 3.593 1.00 97.75 86 ASN A O 1
ATOM 735 N N . PHE A 1 87 ? 6.513 4.138 1.441 1.00 98.56 87 PHE A N 1
ATOM 736 C CA . PHE A 1 87 ? 5.195 3.816 0.895 1.00 98.56 87 PHE A CA 1
ATOM 737 C C . PHE A 1 87 ? 4.772 2.382 1.256 1.00 98.56 87 PHE A C 1
ATOM 739 O O . PHE A 1 87 ? 3.699 2.170 1.824 1.00 98.56 87 PHE A O 1
ATOM 746 N N . CYS A 1 88 ? 5.659 1.400 1.050 1.00 98.44 88 CYS A N 1
ATOM 747 C CA . CYS A 1 88 ? 5.419 0.005 1.437 1.00 98.44 88 CYS A CA 1
ATOM 748 C C . CYS A 1 88 ? 5.143 -0.150 2.942 1.00 98.44 88 CYS A C 1
ATOM 750 O O . CYS A 1 88 ? 4.251 -0.894 3.351 1.00 98.44 88 CYS A O 1
ATOM 752 N N . SER A 1 89 ? 5.920 0.538 3.781 1.00 97.19 89 SER A N 1
ATOM 753 C CA . SER A 1 89 ? 5.864 0.358 5.235 1.00 97.19 89 SER A CA 1
ATOM 754 C C . SER A 1 89 ? 4.692 1.103 5.876 1.00 97.19 89 SER A C 1
ATOM 756 O O . SER A 1 89 ? 3.970 0.525 6.687 1.00 97.19 89 SER A O 1
ATOM 758 N N . ASN A 1 90 ? 4.504 2.373 5.522 1.00 96.69 90 ASN A N 1
ATOM 759 C CA . ASN A 1 90 ? 3.645 3.299 6.255 1.00 96.69 90 ASN A CA 1
ATOM 760 C C . ASN A 1 90 ? 2.261 3.434 5.620 1.00 96.69 90 ASN A C 1
ATOM 762 O O . ASN A 1 90 ? 1.263 3.358 6.332 1.00 96.69 90 ASN A O 1
ATOM 766 N N . ASP A 1 91 ? 2.194 3.640 4.303 1.00 97.81 91 ASP A N 1
ATOM 767 C CA . ASP A 1 91 ? 0.927 3.848 3.595 1.00 97.81 91 ASP A CA 1
ATOM 768 C C . ASP A 1 91 ? 0.233 2.514 3.287 1.00 97.81 91 ASP A C 1
ATOM 770 O O . ASP A 1 91 ? -0.984 2.399 3.442 1.00 97.81 91 ASP A O 1
ATOM 774 N N . LEU A 1 92 ? 1.004 1.487 2.915 1.00 98.44 92 LEU A N 1
ATOM 775 C CA . LEU A 1 92 ? 0.475 0.162 2.599 1.00 98.44 92 LEU A CA 1
ATOM 776 C C . LEU A 1 92 ? 0.371 -0.731 3.839 1.00 98.44 92 LEU A C 1
ATOM 778 O O . LEU A 1 92 ? -0.725 -0.936 4.351 1.00 98.44 92 LEU A O 1
ATOM 782 N N . SER A 1 93 ? 1.490 -1.250 4.351 1.00 97.25 93 SER A N 1
ATOM 783 C CA . SER A 1 93 ? 1.483 -2.294 5.387 1.00 97.25 93 SER A CA 1
ATOM 784 C C . SER A 1 93 ? 0.813 -1.855 6.698 1.00 97.25 93 SER A C 1
ATOM 786 O O . SER A 1 93 ? -0.117 -2.512 7.162 1.00 97.25 93 SER A O 1
ATOM 788 N N . ALA A 1 94 ? 1.247 -0.734 7.286 1.00 95.94 94 ALA A N 1
ATO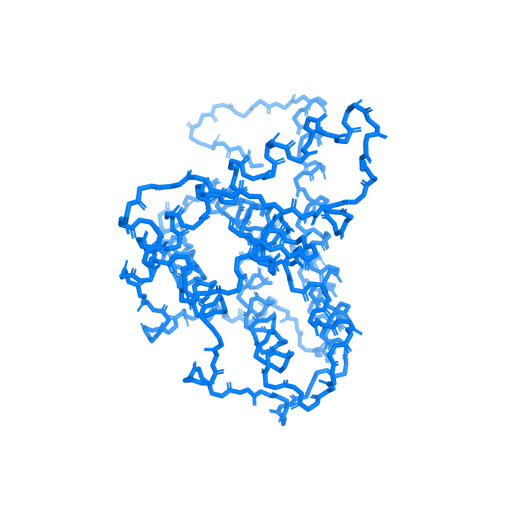M 789 C CA . ALA A 1 94 ? 0.766 -0.267 8.594 1.00 95.94 94 ALA A CA 1
ATOM 790 C C . ALA A 1 94 ? -0.582 0.485 8.557 1.00 95.94 94 ALA A C 1
ATOM 792 O O . ALA A 1 94 ? -1.141 0.835 9.606 1.00 95.94 94 ALA A O 1
ATOM 793 N N . PHE A 1 95 ? -1.093 0.788 7.363 1.00 97.44 95 PHE A N 1
ATOM 794 C CA . PHE A 1 95 ? -2.307 1.577 7.186 1.00 97.44 95 PHE A CA 1
ATOM 795 C C . PHE A 1 95 ? -3.300 0.860 6.279 1.00 97.44 95 PHE A C 1
ATOM 797 O O . PHE A 1 95 ? -4.232 0.247 6.791 1.00 97.44 95 PHE A O 1
ATOM 804 N N . TYR A 1 96 ? -3.107 0.896 4.962 1.00 98.38 96 TYR A N 1
ATOM 805 C CA . TYR A 1 96 ? -4.119 0.412 4.028 1.00 98.38 96 TYR A CA 1
ATOM 806 C C . TYR A 1 96 ? -4.396 -1.091 4.147 1.00 98.38 96 TYR A C 1
ATOM 808 O O . TYR A 1 96 ? -5.547 -1.500 4.285 1.00 98.38 96 TYR A O 1
ATOM 816 N N . PHE A 1 97 ? -3.348 -1.918 4.136 1.00 98.19 97 PHE A N 1
ATOM 817 C CA . PHE A 1 97 ? -3.482 -3.370 4.243 1.00 98.19 97 PHE A CA 1
ATOM 818 C C . PHE A 1 97 ? -4.092 -3.755 5.581 1.00 98.19 97 PHE A C 1
ATOM 820 O O . PHE A 1 97 ? -4.978 -4.596 5.619 1.00 98.19 97 PHE A O 1
ATOM 827 N N . ASP A 1 98 ? -3.659 -3.121 6.670 1.00 96.00 98 ASP A N 1
ATOM 828 C CA . ASP A 1 98 ? -4.184 -3.405 8.001 1.00 96.00 98 ASP A CA 1
ATOM 829 C C . ASP A 1 98 ? -5.687 -3.115 8.108 1.00 96.00 98 ASP A C 1
ATOM 831 O O . ASP A 1 98 ? -6.428 -3.947 8.618 1.00 96.00 98 ASP A O 1
ATOM 835 N N . ILE A 1 99 ? -6.141 -1.993 7.538 1.00 96.88 99 ILE A N 1
ATOM 836 C CA . ILE A 1 99 ? -7.561 -1.613 7.500 1.00 96.88 99 ILE A CA 1
ATOM 837 C C . ILE A 1 99 ? -8.376 -2.550 6.594 1.00 96.88 99 ILE A C 1
ATOM 839 O O . ILE A 1 99 ? -9.502 -2.904 6.926 1.00 96.88 99 ILE A O 1
ATOM 843 N N . ARG A 1 100 ? -7.836 -2.957 5.435 1.00 97.12 100 ARG A N 1
ATOM 844 C CA . ARG A 1 100 ? -8.585 -3.733 4.427 1.00 97.12 100 ARG A CA 1
ATOM 845 C C . ARG A 1 100 ? -8.494 -5.250 4.560 1.00 97.12 100 ARG A C 1
ATOM 847 O O . ARG A 1 100 ? -9.158 -5.932 3.783 1.00 97.12 100 ARG A O 1
ATOM 854 N N . LYS A 1 101 ? -7.740 -5.791 5.522 1.00 94.56 101 LYS A N 1
ATOM 855 C CA . LYS A 1 101 ? -7.663 -7.246 5.772 1.00 94.56 101 LYS A CA 1
ATOM 856 C C . LYS A 1 101 ? -9.051 -7.876 5.882 1.00 94.56 101 LYS A C 1
ATOM 858 O O . LYS A 1 101 ? -9.351 -8.789 5.120 1.00 94.56 101 LYS A O 1
ATOM 863 N N . ASP A 1 102 ? -9.906 -7.344 6.752 1.00 93.56 102 ASP A N 1
ATOM 864 C CA . ASP A 1 102 ? -11.240 -7.908 6.985 1.00 93.56 102 ASP A CA 1
ATOM 865 C C . ASP A 1 102 ? -12.114 -7.819 5.730 1.00 93.56 102 ASP A C 1
ATOM 867 O O . ASP A 1 102 ? -12.738 -8.802 5.343 1.00 93.56 102 ASP A O 1
ATOM 871 N N . THR A 1 103 ? -12.081 -6.691 5.016 1.00 96.12 103 THR A N 1
ATOM 872 C CA . THR A 1 103 ? -12.776 -6.552 3.727 1.00 96.12 103 THR A CA 1
ATOM 873 C C . THR A 1 103 ? -12.298 -7.582 2.704 1.00 96.12 103 THR A C 1
ATOM 875 O O . THR A 1 103 ? -13.104 -8.164 1.987 1.00 96.12 103 THR A O 1
ATOM 878 N N . ILE A 1 104 ? -10.992 -7.822 2.588 1.00 96.31 104 ILE A N 1
ATOM 879 C CA . ILE A 1 104 ? -10.474 -8.741 1.568 1.00 96.31 104 ILE A CA 1
ATOM 880 C C . ILE A 1 104 ? -10.789 -10.203 1.922 1.00 96.31 104 ILE A C 1
ATOM 882 O O . ILE A 1 104 ? -11.072 -10.998 1.018 1.00 96.31 104 ILE A O 1
ATOM 886 N N . TYR A 1 105 ? -10.754 -10.548 3.212 1.00 95.44 105 TYR A N 1
ATOM 887 C CA . TYR A 1 105 ? -10.898 -11.922 3.696 1.00 95.44 105 TYR A CA 1
ATOM 888 C C . TYR A 1 105 ? -12.340 -12.346 3.972 1.00 95.44 105 TYR A C 1
ATOM 890 O O . TYR A 1 105 ? -12.653 -13.524 3.802 1.00 95.44 105 TYR A O 1
ATOM 898 N N . CYS A 1 106 ? -13.199 -11.422 4.398 1.00 95.31 106 CYS A N 1
ATOM 899 C CA . CYS A 1 106 ? -14.514 -11.753 4.944 1.00 95.31 106 CYS A CA 1
ATOM 900 C C . CYS A 1 106 ? -15.677 -11.281 4.064 1.00 95.31 106 CYS A C 1
ATOM 902 O O . CYS A 1 106 ? -16.732 -11.919 4.079 1.00 95.31 106 CYS A O 1
ATOM 904 N N . ASP A 1 107 ? -15.524 -10.195 3.298 1.00 96.06 107 ASP A N 1
ATOM 905 C CA . ASP A 1 107 ? -16.603 -9.733 2.423 1.00 96.06 107 ASP A CA 1
ATOM 906 C C . ASP A 1 107 ? -16.854 -10.719 1.271 1.00 96.06 107 ASP A C 1
ATOM 908 O O . ASP A 1 107 ? -15.958 -11.402 0.769 1.00 96.06 107 ASP A O 1
ATOM 912 N N . SER A 1 108 ? -18.092 -10.716 0.772 1.00 96.69 108 SER A N 1
ATOM 913 C CA . SER A 1 108 ? -18.467 -11.426 -0.453 1.00 96.69 108 SER A CA 1
ATOM 914 C C . SER A 1 108 ? -17.591 -11.024 -1.646 1.00 96.69 108 SER A C 1
ATOM 916 O O . SER A 1 108 ? -17.261 -9.851 -1.825 1.00 96.69 108 SER A O 1
ATOM 918 N N . PHE A 1 109 ? -17.316 -11.973 -2.547 1.00 94.06 109 PHE A N 1
ATOM 919 C CA . PHE A 1 109 ? -16.660 -11.712 -3.836 1.00 94.06 109 PHE A CA 1
ATOM 920 C C . PHE A 1 109 ? -17.391 -10.661 -4.691 1.00 94.06 109 PHE A C 1
ATOM 922 O O . PHE A 1 109 ? -16.761 -9.973 -5.488 1.00 94.06 109 PHE A O 1
ATOM 929 N N . GLN A 1 110 ? -18.704 -10.501 -4.496 1.00 93.75 110 GLN A N 1
ATOM 930 C CA . GLN A 1 110 ? -19.532 -9.502 -5.182 1.00 93.75 110 GLN A CA 1
ATOM 931 C C . GLN A 1 110 ? -19.519 -8.122 -4.490 1.00 93.75 110 GLN A C 1
ATOM 933 O O . GLN A 1 110 ? -20.085 -7.173 -5.025 1.00 93.75 110 GLN A O 1
ATOM 938 N N . SER A 1 111 ? -18.895 -7.982 -3.311 1.00 96.50 111 SER A N 1
ATOM 939 C CA . SER A 1 111 ? -18.818 -6.709 -2.579 1.00 96.50 111 SER A CA 1
ATOM 940 C C . SER A 1 111 ? -18.057 -5.669 -3.396 1.00 96.50 111 SER A C 1
ATOM 942 O O . SER A 1 111 ? -16.886 -5.867 -3.732 1.00 96.50 111 SER A O 1
ATOM 944 N N . THR A 1 112 ? -18.691 -4.522 -3.658 1.00 96.44 112 THR A N 1
ATOM 945 C CA . THR A 1 112 ? -18.045 -3.374 -4.311 1.00 96.44 112 THR A CA 1
ATOM 946 C C . THR A 1 112 ? -16.781 -2.960 -3.565 1.00 96.44 112 THR A C 1
ATOM 948 O O . THR A 1 112 ? -15.755 -2.707 -4.189 1.00 96.44 112 THR A O 1
ATOM 951 N N . LYS A 1 113 ? -16.812 -2.966 -2.224 1.00 96.56 113 LYS A N 1
ATOM 952 C CA . LYS A 1 113 ? -15.662 -2.600 -1.390 1.00 96.56 113 LYS A CA 1
ATOM 953 C C . LYS A 1 113 ? -14.495 -3.566 -1.610 1.00 96.56 113 LYS A C 1
ATOM 955 O O . LYS A 1 113 ? -13.389 -3.122 -1.900 1.00 96.56 113 LYS A O 1
ATOM 960 N N . ARG A 1 114 ? -14.754 -4.879 -1.563 1.00 97.56 114 ARG A N 1
ATOM 961 C CA . ARG A 1 114 ? -13.733 -5.914 -1.797 1.00 97.56 114 ARG A CA 1
ATOM 962 C C . ARG A 1 114 ? -13.130 -5.821 -3.195 1.00 97.56 114 ARG A C 1
ATOM 964 O O . ARG A 1 114 ? -11.908 -5.855 -3.341 1.00 97.56 114 ARG A O 1
ATOM 971 N N . ARG A 1 115 ? -13.979 -5.678 -4.214 1.00 98.19 115 ARG A N 1
ATOM 972 C CA . ARG A 1 115 ? -13.555 -5.535 -5.612 1.00 98.19 115 ARG A CA 1
ATOM 973 C C . ARG A 1 115 ? -12.736 -4.264 -5.832 1.00 98.19 115 ARG A C 1
ATOM 975 O O . ARG A 1 115 ? -11.701 -4.321 -6.493 1.00 98.19 115 ARG A O 1
ATOM 982 N N . ALA A 1 116 ? -13.134 -3.140 -5.232 1.00 98.31 116 ALA A N 1
ATOM 983 C CA . ALA A 1 116 ? -12.384 -1.887 -5.293 1.00 98.31 116 ALA A CA 1
ATOM 984 C C . ALA A 1 116 ? -11.011 -2.037 -4.626 1.00 98.31 116 ALA A C 1
ATOM 986 O O . ALA A 1 116 ? -10.000 -1.666 -5.221 1.00 98.31 116 ALA A O 1
ATOM 987 N N . SER A 1 117 ? -10.948 -2.665 -3.444 1.00 98.31 117 SER A N 1
ATOM 988 C CA . SER A 1 117 ? -9.675 -2.933 -2.775 1.00 98.31 117 SER A CA 1
ATOM 989 C C . SER A 1 117 ? -8.763 -3.825 -3.619 1.00 98.31 117 SER A C 1
ATOM 991 O O . SER A 1 117 ? -7.603 -3.480 -3.816 1.00 98.31 117 SER A O 1
ATOM 993 N N . ARG A 1 118 ? -9.264 -4.928 -4.192 1.00 98.31 118 ARG A N 1
ATOM 994 C CA . ARG A 1 118 ? -8.458 -5.803 -5.067 1.00 98.31 118 ARG A CA 1
ATOM 995 C C . ARG A 1 118 ? -8.034 -5.121 -6.370 1.00 98.31 118 ARG A C 1
ATOM 997 O O . ARG A 1 118 ? -6.886 -5.281 -6.771 1.00 98.31 118 ARG A O 1
ATOM 1004 N N . THR A 1 119 ? -8.887 -4.282 -6.960 1.00 98.62 119 THR A N 1
ATOM 1005 C CA . THR A 1 119 ? -8.512 -3.442 -8.114 1.00 98.62 119 THR A CA 1
ATOM 1006 C C . THR A 1 119 ? -7.364 -2.497 -7.753 1.00 98.62 119 THR A C 1
ATOM 1008 O O . THR A 1 119 ? -6.393 -2.383 -8.496 1.00 98.62 119 THR A O 1
ATOM 1011 N N . LEU A 1 120 ? -7.427 -1.853 -6.584 1.00 98.62 120 LEU A N 1
ATOM 1012 C CA . LEU A 1 120 ? -6.346 -1.000 -6.101 1.00 98.62 120 LEU A CA 1
ATOM 1013 C C . LEU A 1 120 ? -5.057 -1.793 -5.823 1.00 98.62 120 LEU A C 1
ATOM 1015 O O . LEU A 1 120 ? -3.978 -1.322 -6.175 1.00 98.62 120 LEU A O 1
ATOM 1019 N N . LEU A 1 121 ? -5.139 -2.991 -5.232 1.00 98.69 121 LEU A N 1
ATOM 1020 C CA . LEU A 1 121 ? -3.961 -3.844 -5.032 1.00 98.69 121 LEU A CA 1
ATOM 1021 C C . LEU A 1 121 ? -3.282 -4.193 -6.364 1.00 98.69 121 LEU A C 1
ATOM 1023 O O . LEU A 1 121 ? -2.055 -4.178 -6.429 1.00 98.69 121 LEU A O 1
ATOM 1027 N N . ASP A 1 122 ? -4.053 -4.464 -7.420 1.00 98.56 122 ASP A N 1
ATOM 1028 C CA . ASP A 1 122 ? -3.517 -4.753 -8.756 1.00 98.56 122 ASP A CA 1
ATOM 1029 C C . ASP A 1 122 ? -2.814 -3.528 -9.364 1.00 98.56 122 ASP A C 1
ATOM 1031 O O . ASP A 1 122 ? -1.696 -3.637 -9.878 1.00 98.56 122 ASP A O 1
ATOM 1035 N N . LEU A 1 123 ? -3.404 -2.335 -9.217 1.00 98.44 123 LEU A N 1
ATOM 1036 C CA . LEU A 1 123 ? -2.775 -1.073 -9.624 1.00 98.44 123 LEU A CA 1
ATOM 1037 C C . LEU A 1 123 ? -1.468 -0.818 -8.861 1.00 98.44 123 LEU A C 1
ATOM 1039 O O . LEU A 1 123 ? -0.453 -0.490 -9.478 1.00 98.44 123 LEU A O 1
ATOM 1043 N N . ILE A 1 124 ? -1.472 -1.000 -7.537 1.00 98.69 124 ILE A N 1
ATOM 1044 C CA . ILE A 1 124 ? -0.285 -0.840 -6.687 1.00 98.69 124 ILE A CA 1
ATOM 1045 C C . ILE A 1 124 ? 0.799 -1.833 -7.097 1.00 98.69 124 ILE A C 1
ATOM 1047 O O . ILE A 1 124 ? 1.948 -1.428 -7.252 1.00 98.69 124 ILE A O 1
ATOM 1051 N N . PHE A 1 125 ? 0.453 -3.110 -7.287 1.00 98.69 125 PHE A N 1
ATOM 1052 C CA . PHE A 1 125 ? 1.406 -4.136 -7.703 1.00 98.69 125 PHE A CA 1
ATOM 1053 C C . PHE A 1 125 ? 2.104 -3.737 -9.002 1.00 98.69 125 PHE A C 1
ATOM 1055 O O . PHE A 1 125 ? 3.333 -3.726 -9.052 1.00 98.69 125 PHE A O 1
ATOM 1062 N N . ASN A 1 126 ? 1.327 -3.350 -10.018 1.00 98.38 126 ASN A N 1
ATOM 1063 C CA . ASN A 1 126 ? 1.852 -3.020 -11.338 1.00 98.38 126 ASN A CA 1
ATOM 1064 C C . ASN A 1 126 ? 2.809 -1.824 -11.327 1.00 98.38 126 ASN A C 1
ATOM 1066 O O . ASN A 1 126 ? 3.814 -1.871 -12.033 1.00 98.38 126 ASN A O 1
ATOM 1070 N N . HIS A 1 127 ? 2.543 -0.790 -10.526 1.00 98.62 127 HIS A N 1
ATOM 1071 C CA . HIS A 1 127 ? 3.465 0.342 -10.383 1.00 98.62 127 HIS A CA 1
ATOM 1072 C C . HIS A 1 127 ? 4.690 -0.041 -9.548 1.00 98.62 127 HIS A C 1
ATOM 1074 O O . HIS A 1 127 ? 5.827 0.171 -9.962 1.00 98.62 127 HIS A O 1
ATOM 1080 N N . LEU A 1 128 ? 4.470 -0.661 -8.386 1.00 98.56 128 LEU A N 1
ATOM 1081 C CA . LEU A 1 128 ? 5.525 -0.948 -7.421 1.00 98.56 128 LEU A CA 1
ATOM 1082 C C . LEU A 1 128 ? 6.572 -1.925 -7.972 1.00 98.56 128 LEU A C 1
ATOM 1084 O O . LEU A 1 128 ? 7.767 -1.720 -7.754 1.00 98.56 128 LEU A O 1
ATOM 1088 N N . VAL A 1 129 ? 6.143 -2.970 -8.691 1.00 98.56 129 VAL A N 1
ATOM 1089 C CA . VAL A 1 129 ? 7.057 -3.955 -9.291 1.00 98.56 129 VAL A CA 1
ATOM 1090 C C . VAL A 1 129 ? 7.953 -3.314 -10.351 1.00 98.56 129 VAL A C 1
ATOM 1092 O O . VAL A 1 129 ? 9.151 -3.591 -10.367 1.00 98.56 129 VAL A O 1
ATOM 1095 N N . ARG A 1 130 ? 7.407 -2.391 -11.154 1.00 98.50 130 ARG A N 1
ATOM 1096 C CA . ARG A 1 130 ? 8.135 -1.642 -12.186 1.00 98.50 130 ARG A CA 1
ATOM 1097 C C . ARG A 1 130 ? 9.117 -0.657 -11.572 1.00 98.50 130 ARG A C 1
ATOM 1099 O O . ARG A 1 130 ? 10.297 -0.708 -11.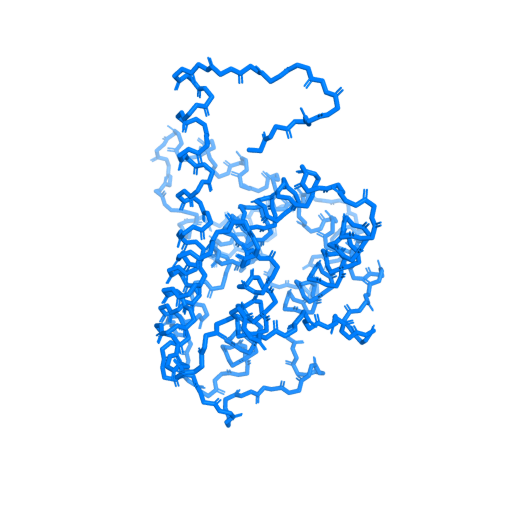892 1.00 98.50 130 ARG A O 1
ATOM 1106 N N . TRP A 1 131 ? 8.676 0.158 -10.613 1.00 98.44 131 TRP A N 1
ATOM 1107 C CA . TRP A 1 131 ? 9.550 1.116 -9.931 1.00 98.44 131 TRP A CA 1
ATOM 1108 C C . TRP A 1 131 ? 10.732 0.439 -9.231 1.00 98.44 131 TRP A C 1
ATOM 1110 O O . TRP A 1 131 ? 11.838 0.966 -9.237 1.0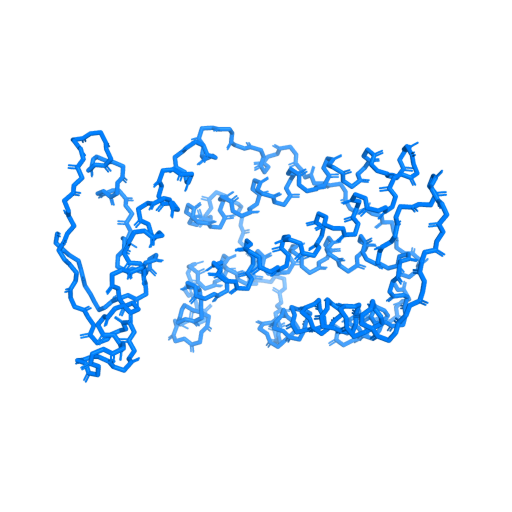0 98.44 131 TRP A O 1
ATOM 1120 N N . LEU A 1 132 ? 10.528 -0.737 -8.633 1.00 98.12 132 LEU A N 1
ATOM 1121 C CA . LEU A 1 132 ? 11.595 -1.450 -7.927 1.00 98.12 132 LEU A CA 1
ATOM 1122 C C . LEU A 1 132 ? 12.457 -2.342 -8.829 1.00 98.12 132 LEU A C 1
ATOM 1124 O O . LEU A 1 132 ? 13.543 -2.727 -8.392 1.00 98.12 132 LEU A O 1
ATOM 1128 N N . ALA A 1 133 ? 12.026 -2.658 -10.056 1.00 97.94 133 ALA A N 1
ATOM 1129 C CA . ALA A 1 133 ? 12.744 -3.567 -10.953 1.00 97.94 133 ALA A CA 1
ATOM 1130 C C . ALA A 1 133 ? 14.216 -3.170 -11.196 1.00 97.94 133 ALA A C 1
ATOM 1132 O O . ALA A 1 133 ? 15.065 -4.058 -11.084 1.00 97.94 133 ALA A O 1
ATOM 1133 N N . PRO A 1 134 ? 14.571 -1.878 -11.384 1.00 95.44 134 PRO A N 1
ATOM 1134 C CA . PRO A 1 134 ? 15.969 -1.474 -11.553 1.00 95.44 134 PRO A CA 1
ATOM 1135 C C . PRO A 1 134 ? 16.860 -1.743 -10.331 1.00 95.44 134 PRO A C 1
ATOM 1137 O O . PRO A 1 134 ? 18.066 -1.912 -10.471 1.00 95.44 134 PRO A O 1
ATOM 1140 N N . SER A 1 135 ? 16.289 -1.773 -9.120 1.00 93.75 135 SER A N 1
ATOM 1141 C CA . SER A 1 135 ? 17.041 -1.964 -7.868 1.00 93.75 135 SER A CA 1
ATOM 1142 C C . SER A 1 135 ? 16.987 -3.399 -7.337 1.00 93.75 135 SER A C 1
ATOM 1144 O O . SER A 1 135 ? 17.926 -3.860 -6.693 1.00 93.75 135 SER A O 1
ATOM 1146 N N . LEU A 1 136 ? 15.879 -4.108 -7.563 1.00 96.69 136 LEU A N 1
ATOM 1147 C CA . LEU A 1 136 ? 15.581 -5.420 -6.983 1.00 96.69 136 LEU A CA 1
ATOM 1148 C C . LEU A 1 136 ? 15.287 -6.453 -8.076 1.00 96.69 136 LEU A C 1
ATOM 1150 O O . LEU A 1 136 ? 14.298 -7.182 -7.995 1.00 96.69 136 LEU A O 1
ATOM 1154 N N . ALA A 1 137 ? 16.161 -6.529 -9.083 1.00 97.75 137 ALA A N 1
ATOM 1155 C CA . ALA A 1 137 ? 15.898 -7.224 -10.341 1.00 97.75 137 ALA A CA 1
ATOM 1156 C C . ALA A 1 137 ? 15.330 -8.643 -10.189 1.00 97.75 137 ALA A C 1
ATOM 1158 O O . ALA A 1 137 ? 14.286 -8.955 -10.759 1.00 97.75 137 ALA A O 1
ATOM 1159 N N . PHE A 1 138 ? 15.964 -9.475 -9.360 1.00 98.06 138 PHE A N 1
ATOM 1160 C CA . PHE A 1 138 ? 15.517 -10.851 -9.125 1.00 98.06 138 PHE A CA 1
ATOM 1161 C C . PHE A 1 138 ? 14.189 -10.930 -8.368 1.00 98.06 138 PHE A C 1
ATOM 1163 O O . PHE A 1 138 ? 13.356 -11.776 -8.663 1.00 98.06 138 PHE A O 1
ATOM 1170 N N . THR A 1 139 ? 13.981 -10.053 -7.383 1.00 98.25 139 THR A N 1
ATOM 1171 C CA . THR A 1 139 ? 12.758 -10.078 -6.565 1.00 98.25 139 THR A CA 1
ATOM 1172 C C . THR A 1 139 ? 11.557 -9.569 -7.352 1.00 98.25 139 THR A C 1
ATOM 1174 O O . THR A 1 139 ? 10.470 -10.121 -7.214 1.00 98.25 139 THR A O 1
ATOM 1177 N N . CYS A 1 140 ? 11.743 -8.545 -8.188 1.00 98.56 140 CYS A N 1
ATOM 1178 C CA . CYS A 1 140 ? 10.683 -8.061 -9.066 1.00 98.56 140 CYS A CA 1
ATOM 1179 C C . CYS A 1 140 ? 10.352 -9.069 -10.170 1.00 98.56 140 CYS A C 1
ATOM 1181 O O . CYS A 1 140 ? 9.175 -9.269 -10.441 1.00 98.56 140 CYS A O 1
ATOM 1183 N N . GLU A 1 141 ? 11.348 -9.750 -10.746 1.00 98.62 141 GLU A N 1
ATOM 1184 C CA . GLU A 1 141 ? 11.112 -10.832 -11.712 1.00 98.62 141 GLU A CA 1
ATOM 1185 C C . GLU A 1 141 ? 10.331 -11.993 -11.069 1.00 98.62 141 GLU A C 1
ATOM 1187 O O . GLU A 1 141 ? 9.312 -12.420 -11.604 1.00 98.62 141 GLU A O 1
ATOM 1192 N N . GLU A 1 142 ? 10.735 -12.444 -9.874 1.00 98.44 142 GLU A N 1
ATOM 1193 C CA . GLU A 1 142 ? 10.017 -13.475 -9.105 1.00 98.44 142 GLU A CA 1
ATOM 1194 C C . GLU A 1 142 ? 8.562 -13.056 -8.827 1.00 98.44 142 GLU A C 1
ATOM 1196 O O . GLU A 1 142 ? 7.630 -13.832 -9.039 1.00 98.44 142 GLU A O 1
ATOM 1201 N N . ALA A 1 143 ? 8.349 -11.813 -8.381 1.00 98.50 143 ALA A N 1
ATOM 1202 C CA . ALA A 1 143 ? 7.020 -11.276 -8.096 1.00 98.50 143 ALA A CA 1
ATOM 1203 C C . ALA A 1 143 ? 6.137 -11.177 -9.353 1.00 98.50 143 ALA A C 1
ATOM 1205 O O . ALA A 1 143 ? 4.943 -11.475 -9.291 1.00 98.50 143 ALA A O 1
ATOM 1206 N N . TRP A 1 144 ? 6.722 -10.770 -10.481 1.00 98.38 144 TRP A N 1
ATOM 1207 C CA . TRP A 1 144 ? 6.064 -10.657 -11.781 1.00 98.38 144 TRP A CA 1
ATOM 1208 C C . TRP A 1 144 ? 5.631 -12.025 -12.317 1.00 98.38 144 TRP A C 1
ATOM 1210 O O . TRP A 1 144 ? 4.457 -12.234 -12.619 1.00 98.38 144 TRP A O 1
ATOM 1220 N N . GLN A 1 145 ? 6.536 -13.003 -12.321 1.00 97.88 145 GLN A N 1
ATOM 1221 C CA . GLN A 1 145 ? 6.225 -14.372 -12.740 1.00 97.88 145 GLN A CA 1
ATOM 1222 C C . GLN A 1 145 ? 5.192 -15.035 -11.820 1.00 97.88 145 GLN A C 1
ATOM 1224 O O . GLN A 1 145 ? 4.295 -15.731 -12.294 1.00 97.88 145 GLN A O 1
ATOM 1229 N N . ALA A 1 146 ? 5.238 -14.766 -10.511 1.00 97.19 146 ALA A N 1
ATOM 1230 C CA . ALA A 1 146 ? 4.243 -15.269 -9.562 1.00 97.19 146 ALA A CA 1
ATOM 1231 C C . ALA A 1 146 ? 2.820 -14.724 -9.807 1.00 97.19 146 ALA A C 1
ATOM 1233 O O . ALA A 1 146 ? 1.850 -15.323 -9.341 1.00 97.19 146 ALA A O 1
ATOM 1234 N N . ARG A 1 147 ? 2.670 -13.616 -10.547 1.00 95.94 147 ARG A N 1
ATOM 1235 C CA . ARG A 1 147 ? 1.372 -13.115 -11.035 1.00 95.94 147 ARG A CA 1
ATOM 1236 C C . ARG A 1 147 ? 0.918 -13.757 -12.349 1.00 95.94 147 ARG A C 1
ATOM 1238 O O . ARG A 1 147 ? -0.183 -13.462 -12.798 1.00 95.94 147 ARG A O 1
ATOM 1245 N N . GLY A 1 148 ? 1.714 -14.659 -12.923 1.00 94.88 148 GLY A N 1
ATOM 1246 C CA . GLY A 1 148 ? 1.390 -15.402 -14.142 1.00 94.88 148 GLY A CA 1
ATOM 1247 C C . GLY A 1 148 ? 1.891 -14.754 -15.433 1.00 94.88 148 GLY A C 1
ATOM 1248 O O . GLY A 1 148 ? 1.520 -15.207 -16.514 1.00 94.88 148 GLY A O 1
ATOM 1249 N N . HIS A 1 149 ? 2.722 -13.712 -15.351 1.00 96.00 149 HIS A N 1
ATOM 1250 C CA . HIS A 1 149 ? 3.319 -13.102 -16.536 1.00 96.00 149 HIS A CA 1
ATOM 1251 C C . HIS A 1 149 ? 4.413 -13.996 -17.132 1.00 96.00 149 HIS A C 1
ATOM 1253 O O . HIS A 1 149 ? 5.231 -14.566 -16.411 1.00 96.00 149 HIS A O 1
ATOM 1259 N N . THR A 1 150 ? 4.433 -14.102 -18.462 1.00 95.31 150 THR A N 1
ATOM 1260 C CA . THR A 1 150 ? 5.417 -14.905 -19.206 1.00 95.31 150 THR A CA 1
ATOM 1261 C C . THR A 1 150 ? 6.590 -14.081 -19.738 1.00 95.31 150 THR A C 1
ATOM 1263 O O . THR A 1 150 ? 7.638 -14.647 -20.038 1.00 95.31 150 THR A O 1
ATOM 1266 N N . SER A 1 151 ? 6.417 -12.763 -19.898 1.00 97.25 151 SER A N 1
ATOM 1267 C CA . SER A 1 151 ? 7.499 -11.824 -20.217 1.00 97.25 151 SER A CA 1
ATOM 1268 C C . SER A 1 151 ? 8.279 -11.454 -18.957 1.00 97.25 151 SER A C 1
ATOM 1270 O O . SER A 1 151 ? 7.754 -11.538 -17.848 1.00 97.25 151 SER A O 1
ATOM 1272 N N . SER A 1 152 ? 9.522 -11.007 -19.131 1.00 98.31 152 SER A N 1
ATOM 1273 C CA . SER A 1 152 ? 10.305 -10.442 -18.030 1.00 98.31 152 SER A CA 1
ATOM 1274 C C . SER A 1 152 ? 9.831 -9.030 -17.696 1.00 98.31 152 SER A C 1
ATOM 1276 O O . SER A 1 152 ? 9.566 -8.241 -18.604 1.00 98.31 152 SER A O 1
ATOM 1278 N N . ILE A 1 153 ? 9.806 -8.684 -16.403 1.00 98.44 153 ILE A N 1
ATOM 1279 C CA . ILE A 1 153 ? 9.503 -7.314 -15.954 1.00 98.44 153 ILE A CA 1
ATOM 1280 C C . ILE A 1 153 ? 10.515 -6.299 -16.501 1.00 98.44 153 ILE A C 1
ATOM 1282 O O . ILE A 1 153 ? 10.199 -5.128 -16.666 1.00 98.44 153 ILE A O 1
ATOM 1286 N N . HIS A 1 154 ? 11.729 -6.745 -16.823 1.00 98.25 154 HIS A N 1
ATOM 1287 C CA . HIS A 1 154 ? 12.803 -5.896 -17.346 1.00 98.25 154 HIS A CA 1
ATOM 1288 C C . HIS A 1 154 ? 12.600 -5.481 -18.809 1.00 98.25 154 HIS A C 1
ATOM 1290 O O . HIS A 1 154 ? 13.415 -4.737 -19.348 1.00 98.25 154 HIS A O 1
ATOM 1296 N N . LEU A 1 155 ? 11.531 -5.964 -19.448 1.00 98.12 155 LEU A N 1
ATOM 1297 C CA . LEU A 1 155 ? 11.083 -5.541 -20.777 1.00 98.12 155 LEU A CA 1
ATOM 1298 C C . LEU A 1 155 ? 9.900 -4.563 -20.713 1.00 98.12 155 LEU A C 1
ATOM 1300 O O . LEU A 1 155 ? 9.398 -4.152 -21.755 1.00 98.12 155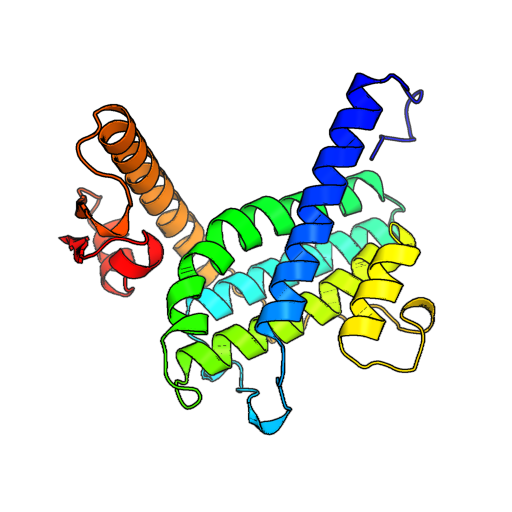 LEU A O 1
ATOM 1304 N N . GLU A 1 156 ? 9.429 -4.230 -19.512 1.00 98.12 156 GLU A N 1
ATOM 1305 C CA . GLU A 1 156 ? 8.252 -3.397 -19.292 1.00 98.12 156 GLU A CA 1
ATOM 1306 C C . GLU A 1 156 ? 8.653 -1.961 -18.945 1.00 98.12 156 GLU A C 1
ATOM 1308 O O . GLU A 1 156 ? 9.550 -1.724 -18.132 1.00 98.12 156 GLU A O 1
ATOM 1313 N N . ASP A 1 157 ? 7.923 -0.997 -19.500 1.00 97.31 157 ASP A N 1
ATOM 1314 C CA . ASP A 1 157 ? 8.084 0.414 -19.160 1.00 97.31 157 ASP A CA 1
ATOM 1315 C C . ASP A 1 157 ? 7.451 0.748 -17.808 1.00 97.31 157 ASP A C 1
ATOM 1317 O O . ASP A 1 157 ? 6.549 0.060 -17.316 1.00 97.31 157 ASP A O 1
ATOM 1321 N N . PHE A 1 158 ? 7.877 1.868 -17.222 1.00 97.38 158 PHE A N 1
ATOM 1322 C CA . PHE A 1 158 ? 7.165 2.465 -16.097 1.00 97.38 158 PHE A CA 1
ATOM 1323 C C . PHE A 1 158 ? 5.774 2.919 -16.546 1.00 97.38 158 PHE A C 1
ATOM 1325 O O . PHE A 1 158 ? 5.609 3.547 -17.590 1.00 97.38 158 PHE A O 1
ATOM 1332 N N . ILE A 1 159 ? 4.763 2.615 -15.731 1.00 95.56 159 ILE A N 1
ATOM 1333 C CA . ILE A 1 159 ? 3.393 3.059 -15.985 1.00 95.56 159 ILE A CA 1
ATOM 1334 C C . ILE A 1 159 ? 3.234 4.456 -15.383 1.00 95.56 159 ILE A C 1
ATOM 1336 O O . ILE A 1 159 ? 3.446 4.597 -14.176 1.00 95.56 159 ILE A O 1
ATOM 1340 N N . PRO A 1 160 ? 2.829 5.471 -16.166 1.00 94.06 160 PRO A N 1
ATOM 1341 C CA . PRO A 1 160 ? 2.534 6.781 -15.614 1.00 94.06 160 PRO A CA 1
ATOM 1342 C C . PRO A 1 160 ? 1.262 6.718 -14.764 1.00 94.06 160 PRO A C 1
ATOM 1344 O O . PRO A 1 160 ? 0.226 6.191 -15.190 1.00 94.06 160 PRO A O 1
ATOM 1347 N N . ALA A 1 161 ? 1.305 7.313 -13.573 1.00 94.88 161 ALA A N 1
ATOM 1348 C CA . ALA A 1 161 ? 0.101 7.478 -12.773 1.00 94.88 161 ALA A CA 1
ATOM 1349 C C . ALA A 1 161 ? -0.850 8.466 -13.457 1.00 94.88 161 ALA A C 1
ATOM 1351 O O . ALA A 1 161 ? -0.484 9.587 -13.820 1.00 94.88 161 ALA A O 1
ATOM 1352 N N . LYS A 1 162 ? -2.110 8.064 -13.605 1.00 94.88 162 LYS A N 1
ATOM 1353 C CA . LYS A 1 162 ? -3.108 8.886 -14.281 1.00 94.88 162 LYS A CA 1
ATOM 1354 C C . LYS A 1 162 ? -3.438 10.133 -13.462 1.00 94.88 162 LYS A C 1
ATOM 1356 O O . LYS A 1 162 ? -3.564 10.076 -12.240 1.00 94.88 162 LYS A O 1
ATOM 1361 N N . LYS A 1 163 ? -3.681 11.253 -14.147 1.00 93.50 163 LYS A N 1
ATOM 1362 C CA . LYS A 1 163 ? -4.055 12.528 -13.511 1.00 93.50 163 LYS A CA 1
ATOM 1363 C C . LYS A 1 163 ? -5.350 12.440 -12.693 1.00 93.50 163 LYS A C 1
ATOM 1365 O O . LYS A 1 163 ? -5.486 13.145 -11.703 1.00 93.50 163 LYS A O 1
ATOM 1370 N N . GLU A 1 164 ? -6.265 11.544 -13.066 1.00 94.31 164 GLU A N 1
ATOM 1371 C CA . GLU A 1 164 ? -7.515 11.272 -12.335 1.00 94.31 164 GLU A CA 1
ATOM 1372 C C . GLU A 1 164 ? -7.301 10.744 -10.905 1.00 94.31 164 GLU A C 1
ATOM 1374 O O . GLU A 1 164 ? -8.208 10.823 -10.083 1.00 94.31 164 GLU A O 1
ATOM 1379 N N . TYR A 1 165 ? -6.104 10.249 -10.575 1.00 95.19 165 TYR A N 1
ATOM 1380 C CA . TYR A 1 165 ? -5.766 9.821 -9.216 1.00 95.19 165 TYR A CA 1
ATOM 1381 C C . TYR A 1 165 ? -5.473 11.004 -8.279 1.00 95.19 165 TYR A C 1
ATOM 1383 O O . TYR A 1 165 ? -5.515 10.855 -7.060 1.00 95.19 165 TYR A O 1
ATOM 1391 N N . GLN A 1 166 ? -5.149 12.183 -8.817 1.00 95.81 166 GLN A N 1
ATOM 1392 C CA . GLN A 1 166 ? -4.773 13.345 -8.020 1.00 95.81 166 GLN A CA 1
ATOM 1393 C C . GLN A 1 166 ? -5.989 13.942 -7.295 1.00 95.81 166 GLN A C 1
ATOM 1395 O O . GLN A 1 166 ? -6.947 14.379 -7.929 1.00 95.81 166 GLN A O 1
ATOM 1400 N N . SER A 1 167 ? -5.927 14.051 -5.963 1.00 93.44 167 SER A N 1
ATOM 1401 C CA . SER A 1 167 ? -6.958 14.731 -5.175 1.00 93.44 167 SER A CA 1
ATOM 1402 C C . SER A 1 167 ? -6.376 15.412 -3.931 1.00 93.44 167 SER A C 1
ATOM 1404 O O . SER A 1 167 ? -6.226 14.812 -2.867 1.00 93.44 167 SER A O 1
ATOM 1406 N N . THR A 1 168 ? -6.056 16.701 -4.058 1.00 85.88 168 THR A N 1
ATOM 1407 C CA . THR A 1 168 ? -5.440 17.504 -2.985 1.00 85.88 168 THR A CA 1
ATOM 1408 C C . THR A 1 168 ? -6.377 17.754 -1.803 1.00 85.88 168 THR A C 1
ATOM 1410 O O . THR A 1 168 ? -5.931 17.804 -0.656 1.00 85.88 168 THR A O 1
ATOM 1413 N N . ASP A 1 169 ? -7.680 17.889 -2.049 1.00 90.69 169 ASP A N 1
ATOM 1414 C CA . ASP A 1 169 ? -8.670 18.038 -0.977 1.00 90.69 169 ASP A CA 1
ATOM 1415 C C . ASP A 1 169 ? -8.812 16.746 -0.169 1.00 90.69 169 ASP A C 1
ATOM 1417 O O . ASP A 1 169 ? -8.936 16.778 1.060 1.00 90.69 169 ASP A O 1
ATOM 1421 N N . LEU A 1 170 ? -8.714 15.599 -0.848 1.00 92.06 170 LEU A N 1
ATOM 1422 C CA . LEU A 1 170 ? -8.728 14.296 -0.205 1.00 92.06 170 LEU A CA 1
ATOM 1423 C C . LEU A 1 170 ? -7.490 14.104 0.675 1.00 92.06 170 LEU A C 1
ATOM 1425 O O . LEU A 1 170 ? -7.626 13.675 1.817 1.00 92.06 170 LEU A O 1
ATOM 1429 N N . GLN A 1 171 ? -6.308 14.504 0.200 1.00 92.12 171 GLN A N 1
ATOM 1430 C CA . GLN A 1 171 ? -5.074 14.470 0.989 1.00 92.12 171 GLN A CA 1
ATOM 1431 C C . GLN A 1 171 ? -5.227 15.194 2.331 1.00 92.12 171 GLN A C 1
ATOM 1433 O O . GLN A 1 171 ? -5.029 14.591 3.384 1.00 92.12 171 GLN A O 1
ATOM 1438 N N . LYS A 1 172 ? -5.672 16.459 2.307 1.00 93.06 172 LYS A N 1
ATOM 1439 C CA . LYS A 1 172 ? -5.857 17.267 3.526 1.00 93.06 172 LYS A CA 1
ATOM 1440 C C . LYS A 1 172 ? -6.821 16.606 4.508 1.00 93.06 172 LYS A C 1
ATOM 1442 O O . LYS A 1 172 ? -6.555 16.561 5.710 1.00 93.06 172 LYS A O 1
ATOM 1447 N N . LYS A 1 173 ? -7.936 16.073 4.000 1.00 94.69 173 LYS A N 1
ATOM 1448 C CA . LYS A 1 173 ? -8.929 15.364 4.814 1.00 94.69 173 LYS A CA 1
ATOM 1449 C C . LYS A 1 173 ? -8.321 14.121 5.474 1.00 94.69 173 LYS A C 1
ATOM 1451 O O . LYS A 1 173 ? -8.506 13.903 6.672 1.00 94.69 173 LYS A O 1
ATOM 1456 N N . TRP A 1 174 ? -7.587 13.314 4.715 1.00 95.38 174 TRP A N 1
ATOM 1457 C CA . TRP A 1 174 ? -7.011 12.067 5.213 1.00 95.38 174 TRP A CA 1
ATOM 1458 C C . TRP A 1 174 ? -5.809 12.267 6.127 1.00 95.38 174 TRP A C 1
ATOM 1460 O O . TRP A 1 174 ? -5.614 11.455 7.028 1.00 95.38 174 TRP A O 1
ATOM 1470 N N . ASP A 1 175 ? -5.071 13.366 5.998 1.00 93.94 175 ASP A N 1
ATOM 1471 C CA . ASP A 1 175 ? -4.048 13.740 6.976 1.00 93.94 175 ASP A CA 1
ATOM 1472 C C . ASP A 1 175 ? -4.668 13.988 8.359 1.00 93.94 175 ASP A C 1
ATOM 1474 O O . ASP A 1 175 ? -4.162 13.497 9.374 1.00 93.94 175 ASP A O 1
ATOM 1478 N N . MET A 1 176 ? -5.828 14.653 8.416 1.00 94.44 176 MET A N 1
ATOM 1479 C CA . MET A 1 176 ? -6.583 14.808 9.666 1.00 94.44 176 MET A CA 1
ATOM 1480 C C . MET A 1 176 ? -7.070 13.455 10.206 1.00 94.44 176 MET A C 1
ATOM 1482 O O . MET A 1 176 ? -6.893 13.169 11.391 1.00 94.44 176 MET A O 1
ATOM 1486 N N . ILE A 1 177 ? -7.625 12.590 9.349 1.00 95.25 177 ILE A N 1
ATOM 1487 C CA . ILE A 1 177 ? -8.099 11.251 9.747 1.00 95.25 177 ILE A CA 1
ATOM 1488 C C . ILE A 1 177 ? -6.943 10.385 10.273 1.00 95.25 177 ILE A C 1
ATOM 1490 O O . ILE A 1 177 ? -7.082 9.738 11.312 1.00 95.25 177 ILE A O 1
ATOM 1494 N N . LYS A 1 178 ? -5.778 10.395 9.614 1.00 94.94 178 LYS A N 1
ATOM 1495 C CA . LYS A 1 178 ? -4.581 9.656 10.052 1.00 94.94 178 LYS A CA 1
ATOM 1496 C C . LYS A 1 178 ? -4.077 10.154 11.402 1.00 94.94 178 LYS A C 1
ATOM 1498 O O . LYS A 1 178 ? -3.671 9.335 12.227 1.00 94.94 178 LYS A O 1
ATOM 1503 N N . ASN A 1 179 ? -4.151 11.458 11.667 1.00 94.50 179 ASN A N 1
ATOM 1504 C CA . ASN A 1 179 ? -3.813 12.012 12.978 1.00 94.50 179 ASN A CA 1
ATOM 1505 C C . ASN A 1 179 ? -4.769 11.520 14.072 1.00 94.50 179 ASN A C 1
ATOM 1507 O O . ASN A 1 179 ? -4.308 11.101 15.134 1.00 94.50 179 ASN A O 1
ATOM 1511 N N . VAL A 1 180 ? -6.077 11.482 13.800 1.00 95.62 180 VAL A N 1
ATOM 1512 C CA . VAL A 1 180 ? -7.062 10.892 14.724 1.00 95.62 180 VAL A CA 1
ATOM 1513 C C . VAL A 1 180 ? -6.763 9.408 14.956 1.00 95.62 180 VAL A C 1
ATOM 1515 O O . VAL A 1 180 ? -6.646 8.985 16.107 1.00 95.62 180 VAL A O 1
ATOM 1518 N N . ARG A 1 181 ? -6.544 8.626 13.887 1.00 95.62 181 ARG A N 1
ATOM 1519 C CA . ARG A 1 181 ? -6.173 7.203 13.980 1.00 95.62 181 ARG A CA 1
ATOM 1520 C C . ARG A 1 181 ? -4.928 7.011 14.841 1.00 95.62 181 ARG A C 1
ATOM 1522 O O . ARG A 1 181 ? -4.936 6.146 15.703 1.00 95.62 181 ARG A O 1
ATOM 1529 N N . LYS A 1 182 ? -3.892 7.837 14.665 1.00 95.31 182 LYS A N 1
ATOM 1530 C CA . LYS A 1 182 ? -2.646 7.768 15.445 1.00 95.31 182 LYS A CA 1
ATOM 1531 C C . LYS A 1 182 ? -2.889 7.942 16.947 1.00 95.31 182 LYS A C 1
ATOM 1533 O O . LYS A 1 182 ? -2.278 7.236 17.752 1.00 95.31 182 LYS A O 1
ATOM 1538 N N . VAL A 1 183 ? -3.780 8.860 17.331 1.00 96.19 183 VAL A N 1
ATOM 1539 C CA . VAL A 1 183 ? -4.177 9.055 18.735 1.00 96.19 183 VAL A CA 1
ATOM 1540 C C . VAL A 1 183 ? -4.929 7.830 19.257 1.00 96.19 183 VAL A C 1
ATOM 1542 O O . VAL A 1 183 ? -4.603 7.336 20.337 1.00 96.19 183 VAL A O 1
ATOM 1545 N N . ILE A 1 184 ? -5.877 7.302 18.476 1.00 96.06 184 ILE A N 1
ATOM 1546 C CA . ILE A 1 184 ? -6.644 6.101 18.834 1.00 96.06 184 ILE A CA 1
ATOM 1547 C C . ILE A 1 184 ? -5.712 4.902 19.020 1.00 96.06 184 ILE A C 1
ATOM 1549 O O . ILE A 1 184 ? -5.722 4.283 20.081 1.00 96.06 184 ILE A O 1
ATOM 1553 N N . THR A 1 185 ? -4.852 4.601 18.044 1.00 94.88 185 THR A N 1
ATOM 1554 C CA . THR A 1 185 ? -3.917 3.472 18.128 1.00 94.88 185 THR A CA 1
ATOM 1555 C C . THR A 1 185 ? -2.975 3.627 19.315 1.00 94.88 185 THR A C 1
ATOM 1557 O O . THR A 1 185 ? -2.755 2.666 20.041 1.00 94.88 185 THR A O 1
ATOM 1560 N N . GLY A 1 186 ? -2.493 4.844 19.593 1.00 95.88 186 GLY A N 1
ATOM 1561 C CA . GLY A 1 186 ? -1.677 5.113 20.779 1.00 95.88 186 GLY A CA 1
ATOM 1562 C C . GLY A 1 186 ? -2.408 4.844 22.100 1.00 95.88 186 GLY A C 1
ATOM 1563 O O . GLY A 1 186 ? -1.796 4.364 23.053 1.00 95.88 186 GLY A O 1
ATOM 1564 N N . ALA A 1 187 ? -3.713 5.117 22.174 1.00 96.00 187 ALA A N 1
ATOM 1565 C CA . ALA A 1 187 ? -4.530 4.774 23.337 1.00 96.00 187 ALA A CA 1
ATOM 1566 C C . ALA A 1 187 ? -4.766 3.257 23.453 1.00 96.00 187 ALA A C 1
ATOM 1568 O O . ALA A 1 187 ? -4.684 2.712 24.555 1.00 96.00 187 ALA A O 1
ATOM 1569 N N . LEU A 1 188 ? -4.997 2.571 22.329 1.00 95.88 188 LEU A N 1
ATOM 1570 C CA . LEU A 1 188 ? -5.166 1.117 22.287 1.00 95.88 188 LEU A CA 1
ATOM 1571 C C . LEU A 1 188 ? -3.892 0.382 22.723 1.00 95.88 188 LEU A C 1
ATOM 1573 O O . LEU A 1 188 ? -3.986 -0.550 23.517 1.00 95.88 188 LEU A O 1
ATOM 1577 N N . GLU A 1 189 ? -2.704 0.832 22.301 1.00 95.31 189 GLU A N 1
ATOM 1578 C CA . GLU A 1 189 ? -1.433 0.231 22.744 1.00 95.31 189 GLU A CA 1
ATOM 1579 C C . GLU A 1 189 ? -1.259 0.292 24.265 1.00 95.31 189 GLU A C 1
ATOM 1581 O O . GLU A 1 189 ? -0.826 -0.682 24.880 1.00 95.31 189 GLU A O 1
ATOM 1586 N N . LYS A 1 190 ? -1.646 1.407 24.903 1.00 96.50 190 LYS A N 1
ATOM 1587 C CA . LYS A 1 190 ? -1.615 1.513 26.372 1.00 96.50 190 LYS A CA 1
ATOM 1588 C C . LYS A 1 190 ? -2.514 0.460 27.016 1.00 96.50 190 LYS A C 1
ATOM 1590 O O . LYS A 1 190 ? -2.098 -0.216 27.952 1.00 96.50 190 LYS A O 1
ATOM 1595 N N . LYS A 1 191 ? -3.722 0.270 26.479 1.00 95.88 191 LYS A N 1
ATOM 1596 C CA . LYS A 1 191 ? -4.675 -0.729 26.985 1.00 95.88 191 LYS A CA 1
ATOM 1597 C C . LYS A 1 191 ? -4.228 -2.170 26.735 1.00 95.88 191 LYS A C 1
ATOM 1599 O O . LYS A 1 191 ? -4.480 -3.023 27.585 1.00 95.88 191 LYS A O 1
ATOM 1604 N N . ARG A 1 192 ? -3.498 -2.436 25.647 1.00 95.44 192 ARG A N 1
ATOM 1605 C CA . ARG A 1 192 ? -2.831 -3.731 25.423 1.00 95.44 192 ARG A CA 1
ATOM 1606 C C . ARG A 1 192 ? -1.696 -3.976 26.412 1.00 95.44 192 ARG A C 1
ATOM 1608 O O . ARG A 1 192 ? -1.594 -5.071 26.955 1.00 95.44 192 ARG A O 1
ATOM 1615 N N . ALA A 1 193 ? -0.877 -2.963 26.704 1.00 95.81 193 ALA A N 1
ATOM 1616 C CA . ALA A 1 193 ? 0.188 -3.071 27.704 1.00 95.81 193 ALA A CA 1
ATOM 1617 C C . ALA A 1 193 ? -0.364 -3.344 29.117 1.00 95.81 193 ALA A C 1
ATOM 1619 O O . ALA A 1 193 ? 0.219 -4.115 29.876 1.00 95.81 193 ALA A O 1
ATOM 1620 N N . GLU A 1 194 ? -1.529 -2.774 29.437 1.00 96.50 194 GLU A N 1
ATOM 1621 C CA . GLU A 1 194 ? -2.296 -3.045 30.662 1.00 96.50 194 GLU A CA 1
ATOM 1622 C C . GLU A 1 194 ? -3.010 -4.415 30.650 1.00 96.50 194 GLU A C 1
ATOM 1624 O O . GLU A 1 194 ? -3.630 -4.784 31.644 1.00 96.50 194 GLU A O 1
ATOM 1629 N N . LYS A 1 195 ? -2.920 -5.183 29.550 1.00 95.31 195 LYS A N 1
ATOM 1630 C CA . LYS A 1 195 ? -3.601 -6.474 29.324 1.00 95.31 195 LYS A CA 1
ATOM 1631 C C . LYS A 1 195 ? -5.131 -6.409 29.430 1.00 95.31 195 LYS A C 1
ATOM 1633 O O . LYS A 1 195 ? -5.769 -7.411 29.740 1.00 95.31 195 LYS A O 1
ATOM 1638 N N . ILE A 1 196 ? -5.719 -5.240 29.172 1.00 94.88 196 ILE A N 1
ATOM 1639 C CA . ILE A 1 196 ? -7.178 -5.045 29.182 1.00 94.88 196 ILE A CA 1
ATOM 1640 C C . ILE A 1 196 ? -7.803 -5.564 27.884 1.00 94.88 196 ILE A C 1
ATOM 1642 O O . ILE A 1 196 ? -8.899 -6.111 27.911 1.00 94.88 196 ILE A O 1
ATOM 1646 N N . ILE A 1 197 ? -7.098 -5.396 26.764 1.00 95.19 197 ILE A N 1
ATOM 1647 C CA . ILE A 1 197 ? -7.483 -5.915 25.447 1.00 95.19 197 ILE A CA 1
ATOM 1648 C C . ILE A 1 197 ? -6.300 -6.664 24.825 1.00 95.19 197 ILE A C 1
ATOM 1650 O O . ILE A 1 197 ? -5.145 -6.297 25.055 1.00 95.19 197 ILE A O 1
ATOM 1654 N N . GLY A 1 198 ? -6.581 -7.693 24.029 1.00 92.00 198 GLY A N 1
ATOM 1655 C CA . GLY A 1 198 ? -5.609 -8.386 23.183 1.00 92.00 198 GLY A CA 1
ATOM 1656 C C . GLY A 1 198 ? -5.525 -7.753 21.795 1.00 92.00 198 GLY A C 1
ATOM 1657 O O . GLY A 1 198 ? -4.458 -7.310 21.367 1.00 92.00 198 GLY A O 1
ATOM 1658 N N . SER A 1 199 ? -6.664 -7.666 21.107 1.00 92.12 199 SER A N 1
ATOM 1659 C CA . SER A 1 199 ? -6.808 -7.040 19.785 1.00 92.12 199 SER A CA 1
ATOM 1660 C C . SER A 1 199 ? -7.498 -5.672 19.851 1.00 92.12 199 SER A C 1
ATOM 1662 O O . SER A 1 199 ? -8.305 -5.413 20.740 1.00 92.12 199 SER A O 1
ATOM 1664 N N . SER A 1 200 ? -7.245 -4.793 18.870 1.00 92.62 200 SER A N 1
ATOM 1665 C CA . SER A 1 200 ? -8.038 -3.559 18.696 1.00 92.62 200 SER A CA 1
ATOM 1666 C C . SER A 1 200 ? -9.532 -3.843 18.507 1.00 92.62 200 SER A C 1
ATOM 1668 O O . SER A 1 200 ? -10.364 -3.051 18.945 1.00 92.62 200 SER A O 1
ATOM 1670 N N . LEU A 1 201 ? -9.874 -4.988 17.905 1.00 93.25 201 LEU A N 1
ATOM 1671 C CA . LEU A 1 201 ? -11.258 -5.399 17.659 1.00 93.25 201 LEU A CA 1
ATOM 1672 C C . LEU A 1 201 ? -12.041 -5.682 18.949 1.00 93.25 201 LEU A C 1
ATOM 1674 O O . LEU A 1 201 ? -13.261 -5.721 18.913 1.00 93.25 201 LEU A O 1
ATOM 1678 N N . GLU A 1 202 ? -11.375 -5.832 20.094 1.00 92.94 202 GLU A N 1
ATOM 1679 C CA . GLU A 1 202 ? -12.030 -5.988 21.402 1.00 92.94 202 GLU A CA 1
ATOM 1680 C C . GLU A 1 202 ? -12.428 -4.640 22.027 1.00 92.94 202 GLU A C 1
ATOM 1682 O O . GLU A 1 202 ? -13.062 -4.601 23.081 1.00 92.94 202 GLU A O 1
ATOM 1687 N N . ALA A 1 203 ? -12.048 -3.519 21.406 1.00 94.69 203 ALA A N 1
ATOM 1688 C CA . ALA A 1 203 ? -12.294 -2.190 21.942 1.00 94.69 203 ALA A CA 1
ATOM 1689 C C . ALA A 1 203 ? -13.545 -1.539 21.338 1.00 94.69 203 ALA A C 1
ATOM 1691 O O . ALA A 1 203 ? -13.769 -1.575 20.125 1.00 94.69 203 ALA A O 1
ATOM 1692 N N . HIS A 1 204 ? -14.306 -0.871 22.204 1.00 94.06 204 HIS A N 1
ATOM 1693 C CA . HIS A 1 204 ? -15.234 0.199 21.851 1.00 94.06 204 HIS A CA 1
ATOM 1694 C C . HIS A 1 204 ? -14.560 1.531 22.189 1.00 94.06 204 HIS A C 1
ATOM 1696 O O . HIS A 1 204 ? -14.170 1.749 23.341 1.00 94.06 204 HIS A O 1
ATOM 1702 N N . ILE A 1 205 ? -14.387 2.410 21.203 1.00 93.38 205 ILE A N 1
ATOM 1703 C CA . ILE A 1 205 ? -13.656 3.668 21.397 1.00 93.38 205 ILE A CA 1
ATOM 1704 C C . ILE A 1 205 ? -14.611 4.849 21.548 1.00 93.38 205 ILE A C 1
ATOM 1706 O O . ILE A 1 205 ? -15.588 4.974 20.820 1.00 93.38 205 ILE A O 1
ATOM 1710 N N . LYS A 1 206 ? -14.289 5.754 22.475 1.00 94.12 206 LYS A N 1
ATOM 1711 C CA . LYS A 1 206 ? -14.956 7.051 22.603 1.00 94.12 206 LYS A CA 1
ATOM 1712 C C . LYS A 1 206 ? -13.966 8.158 22.281 1.00 94.12 206 LYS A C 1
ATOM 1714 O O . LYS A 1 206 ? -12.937 8.262 22.954 1.00 94.12 206 LYS A O 1
ATOM 1719 N N . VAL A 1 207 ? -14.255 8.968 21.266 1.00 92.75 207 VAL A N 1
ATOM 1720 C CA . VAL A 1 207 ? -13.285 9.925 20.716 1.00 92.75 207 VAL A CA 1
ATOM 1721 C C . VAL A 1 207 ? -13.745 11.365 20.952 1.00 92.75 207 VAL A C 1
ATOM 1723 O O . VAL A 1 207 ? -14.849 11.755 20.588 1.00 92.75 207 VAL A O 1
ATOM 1726 N N . TYR A 1 208 ? -12.869 12.184 21.539 1.00 93.19 208 TYR A N 1
ATOM 1727 C CA . TYR A 1 208 ? -13.105 13.617 21.733 1.00 93.19 208 TYR A CA 1
ATOM 1728 C C . TYR A 1 208 ? -12.257 14.410 20.740 1.00 93.19 208 TYR A C 1
ATOM 1730 O O . TYR A 1 208 ? -11.029 14.333 20.761 1.00 93.19 208 TYR A O 1
ATOM 1738 N N . VAL A 1 209 ? -12.916 15.159 19.860 1.00 93.94 209 VAL A N 1
ATOM 1739 C CA . VAL A 1 209 ? -12.300 15.943 18.779 1.00 93.94 209 VAL A CA 1
ATOM 1740 C C . VAL A 1 209 ? -12.973 17.310 18.667 1.00 93.94 209 VAL A C 1
ATOM 1742 O O . VAL A 1 209 ? -14.075 17.502 19.180 1.00 93.94 209 VAL A O 1
ATOM 1745 N N . SER A 1 210 ? -12.322 18.254 17.984 1.00 94.69 210 SER A N 1
ATOM 1746 C CA . SER A 1 210 ? -12.941 19.533 17.623 1.00 94.69 210 SER A CA 1
ATOM 1747 C C . SER A 1 210 ? -14.147 19.332 16.696 1.00 94.69 210 SER A C 1
ATOM 1749 O O . SER A 1 210 ? -14.239 18.326 15.987 1.00 94.69 210 SER A O 1
ATOM 1751 N N . ASP A 1 211 ? -15.056 20.310 16.649 1.00 93.31 211 ASP A N 1
ATOM 1752 C CA . ASP A 1 211 ? -16.253 20.249 15.794 1.00 93.31 211 ASP A CA 1
ATOM 1753 C C . ASP A 1 211 ? -15.922 20.098 14.303 1.00 93.31 211 ASP A C 1
ATOM 1755 O O . ASP A 1 211 ? -16.664 19.457 13.557 1.00 93.31 211 ASP A O 1
ATOM 1759 N N . GLU A 1 212 ? -14.797 20.663 13.866 1.00 91.94 212 GLU A N 1
ATOM 1760 C CA . GLU A 1 212 ? -14.290 20.513 12.502 1.00 91.94 212 GLU A CA 1
ATOM 1761 C C . GLU A 1 212 ? -13.972 19.045 12.186 1.00 91.94 212 GLU A C 1
ATOM 1763 O O . GLU A 1 212 ? -14.526 18.476 11.243 1.00 91.94 212 GLU A O 1
ATOM 1768 N N . ILE A 1 213 ? -13.153 18.398 13.021 1.00 92.88 213 ILE A N 1
ATOM 1769 C CA . ILE A 1 213 ? -12.773 16.993 12.840 1.00 92.88 213 ILE A CA 1
ATOM 1770 C C . ILE A 1 213 ? -13.993 16.087 13.009 1.00 92.88 213 ILE A C 1
ATOM 1772 O O . ILE A 1 213 ? -14.145 15.129 12.252 1.00 92.88 213 ILE A O 1
ATOM 1776 N N . LYS A 1 214 ? -14.906 16.409 13.935 1.00 93.00 214 LYS A N 1
ATOM 1777 C CA . LYS A 1 214 ? -16.149 15.655 14.145 1.00 93.00 214 LYS A CA 1
ATOM 1778 C C . LYS A 1 214 ? -16.978 15.553 12.862 1.00 93.00 214 LYS A C 1
ATOM 1780 O O . LYS A 1 214 ? -17.448 14.471 12.521 1.00 93.00 214 LYS A O 1
ATOM 1785 N N . LYS A 1 215 ? -17.117 16.656 12.116 1.00 92.25 215 LYS A N 1
ATOM 1786 C CA . LYS A 1 215 ? -17.828 16.679 10.822 1.00 92.25 215 LYS A CA 1
ATOM 1787 C C . LYS A 1 215 ? -17.134 15.841 9.747 1.00 92.25 215 LYS A C 1
ATOM 1789 O O . LYS A 1 215 ? -17.809 15.320 8.861 1.00 92.25 215 LYS A O 1
ATOM 1794 N N . ILE A 1 216 ? -15.807 15.730 9.808 1.00 91.38 216 ILE A N 1
ATOM 1795 C CA . ILE A 1 216 ? -15.006 14.929 8.875 1.00 91.38 216 ILE A CA 1
ATOM 1796 C C . ILE A 1 216 ? -15.172 13.438 9.173 1.00 91.38 216 ILE A C 1
ATOM 1798 O O . ILE A 1 216 ? -15.531 12.680 8.271 1.00 91.38 216 ILE A O 1
ATOM 1802 N N . ILE A 1 217 ? -14.955 13.025 10.426 1.00 91.81 217 ILE A N 1
ATOM 1803 C CA . ILE A 1 217 ? -15.010 11.609 10.816 1.00 91.81 217 ILE A CA 1
ATOM 1804 C C . ILE A 1 217 ? -16.434 11.044 10.764 1.00 91.81 217 ILE A C 1
ATOM 1806 O O . ILE A 1 217 ? -16.598 9.872 10.468 1.00 91.81 217 ILE A O 1
ATOM 1810 N N . ALA A 1 218 ? -17.470 11.871 10.956 1.00 88.31 218 ALA A N 1
ATOM 1811 C CA . ALA A 1 218 ? -18.868 11.439 10.851 1.00 88.31 218 ALA A CA 1
ATOM 1812 C C . ALA A 1 218 ? -19.278 10.981 9.436 1.00 88.31 218 ALA A C 1
ATOM 1814 O O . ALA A 1 218 ? -20.344 10.398 9.266 1.00 88.31 218 ALA A O 1
ATOM 1815 N N . LYS A 1 219 ? -18.461 11.266 8.414 1.00 88.50 219 LYS A N 1
ATOM 1816 C CA . LYS A 1 219 ? -18.699 10.861 7.019 1.00 88.50 219 LYS A CA 1
ATOM 1817 C C . LYS A 1 219 ? -17.964 9.575 6.628 1.00 88.50 219 LYS A C 1
ATOM 1819 O O . LYS A 1 219 ? -17.988 9.212 5.456 1.00 88.50 219 LYS A O 1
ATOM 1824 N N . ILE A 1 220 ? -17.272 8.929 7.564 1.00 90.75 220 ILE A N 1
ATOM 1825 C CA . ILE A 1 220 ? -16.502 7.705 7.326 1.00 90.75 220 ILE A CA 1
ATOM 1826 C C . ILE A 1 220 ? -16.778 6.676 8.427 1.00 90.75 220 ILE A C 1
ATOM 1828 O O . ILE A 1 220 ? -17.202 7.021 9.526 1.00 90.75 220 ILE A O 1
ATOM 1832 N N . HIS A 1 221 ? -16.480 5.410 8.147 1.00 91.50 221 HIS A N 1
ATOM 1833 C CA . HIS A 1 221 ? -16.499 4.341 9.145 1.00 91.50 221 HIS A CA 1
ATOM 1834 C C . HIS A 1 221 ? -15.217 4.392 9.984 1.00 91.50 221 HIS A C 1
ATOM 1836 O O . HIS A 1 221 ? -14.238 3.708 9.690 1.00 91.50 221 HIS A O 1
ATOM 1842 N N . LEU A 1 222 ? -15.169 5.285 10.978 1.00 93.56 222 LEU A N 1
ATOM 1843 C CA . LEU A 1 222 ? -13.967 5.484 11.798 1.00 93.56 222 LEU A CA 1
ATOM 1844 C C . LEU A 1 222 ? -13.556 4.215 12.558 1.00 93.56 222 LEU A C 1
ATOM 1846 O O . LEU A 1 222 ? -12.366 3.978 12.738 1.00 93.56 222 LEU A O 1
ATOM 1850 N N . ASP A 1 223 ? -14.527 3.408 12.970 1.00 92.88 223 ASP A N 1
ATOM 1851 C CA . ASP A 1 223 ? -14.345 2.084 13.561 1.00 92.88 223 ASP A CA 1
ATOM 1852 C C . ASP A 1 223 ? -13.556 1.145 12.638 1.00 92.88 223 ASP A C 1
ATOM 1854 O O . ASP A 1 223 ? -12.593 0.526 13.090 1.00 92.88 223 ASP A O 1
ATOM 1858 N N . GLU A 1 224 ? -13.876 1.127 11.341 1.00 93.88 224 GLU A N 1
ATOM 1859 C CA . GLU A 1 224 ? -13.127 0.380 10.320 1.00 93.88 224 GLU A CA 1
ATOM 1860 C C . GLU A 1 224 ? -11.704 0.943 10.158 1.00 93.88 224 GLU A C 1
ATOM 1862 O O . GLU A 1 224 ? -10.725 0.200 10.177 1.00 93.88 224 GLU A O 1
ATOM 1867 N N . ILE A 1 225 ? -11.556 2.271 10.078 1.00 94.88 225 ILE A N 1
ATOM 1868 C CA . ILE A 1 225 ? -10.238 2.922 9.948 1.00 94.88 225 ILE A CA 1
ATOM 1869 C C . ILE A 1 225 ? -9.345 2.677 11.179 1.00 94.88 225 ILE A C 1
ATOM 1871 O O . ILE A 1 225 ? -8.117 2.576 11.061 1.00 94.88 225 ILE A O 1
ATOM 1875 N N . ALA A 1 226 ? -9.941 2.590 12.367 1.00 95.19 226 ALA A N 1
ATOM 1876 C CA . ALA A 1 226 ? -9.255 2.311 13.624 1.00 95.19 226 ALA A CA 1
ATOM 1877 C C . ALA A 1 226 ? -9.103 0.809 13.925 1.00 95.19 226 ALA A C 1
ATOM 1879 O O . ALA A 1 226 ? -8.340 0.461 14.829 1.00 95.19 226 ALA A O 1
ATOM 1880 N N . ILE A 1 227 ? -9.770 -0.062 13.160 1.00 95.25 227 ILE A N 1
ATOM 1881 C CA . ILE A 1 227 ? -9.790 -1.521 13.339 1.00 95.25 227 ILE A CA 1
ATOM 1882 C C . ILE A 1 227 ? -10.335 -1.884 14.732 1.00 95.25 227 ILE A C 1
ATOM 1884 O O . ILE A 1 227 ? -9.745 -2.647 15.493 1.00 95.25 227 ILE A O 1
ATOM 1888 N N . THR A 1 228 ? -11.456 -1.271 15.103 1.00 94.75 228 THR A N 1
ATOM 1889 C CA . THR A 1 228 ? -12.126 -1.447 16.403 1.00 94.75 228 THR A CA 1
ATOM 1890 C C . THR A 1 228 ? -13.549 -1.946 16.207 1.00 94.75 228 THR A C 1
ATOM 1892 O O . THR A 1 228 ? -14.127 -1.703 15.155 1.00 94.75 228 THR A O 1
ATOM 1895 N N . SER A 1 229 ? -14.143 -2.591 17.216 1.00 90.94 229 SER A N 1
ATOM 1896 C CA . SER A 1 229 ? -15.520 -3.106 17.099 1.00 90.94 229 SER A CA 1
ATOM 1897 C C . SER A 1 229 ? -16.568 -2.024 16.830 1.00 90.94 229 SER A C 1
ATOM 1899 O O . SER A 1 229 ? -17.582 -2.295 16.198 1.00 90.94 229 SER A O 1
ATOM 1901 N N . SER A 1 230 ? -16.381 -0.826 17.391 1.00 89.81 230 SER A N 1
ATOM 1902 C CA . SER A 1 230 ? -17.331 0.287 17.297 1.00 89.81 230 SER A CA 1
ATOM 1903 C C . SER A 1 230 ? -16.738 1.577 17.871 1.00 89.81 230 SER A C 1
ATOM 1905 O O . SER A 1 230 ? -15.787 1.540 18.660 1.00 89.81 230 SER A O 1
ATOM 1907 N N . TYR A 1 231 ? -17.327 2.719 17.499 1.00 90.75 231 TYR A N 1
ATOM 1908 C CA . TYR A 1 231 ? -16.931 4.043 17.980 1.00 90.75 231 TYR A CA 1
ATOM 1909 C C . TYR A 1 231 ? -18.138 4.903 18.402 1.00 90.75 231 TYR A C 1
ATOM 1911 O O . TYR A 1 231 ? -19.234 4.729 17.865 1.00 90.75 231 TYR A O 1
ATOM 1919 N N . VAL A 1 232 ? -17.915 5.845 19.334 1.00 82.38 232 VAL A N 1
ATOM 1920 C CA . VAL A 1 232 ? -18.831 6.949 19.712 1.00 82.38 232 VAL A CA 1
ATOM 1921 C C . VAL A 1 232 ? -18.096 8.286 19.782 1.00 82.38 232 VAL A C 1
ATOM 1923 O O . VAL A 1 232 ? -16.958 8.330 20.311 1.00 82.38 232 VAL A O 1
#

Radius of gyration: 19.13 Å; chains: 1; bounding box: 51×36×51 Å

pLDDT: mean 94.87, std 4.44, range [69.06, 98.69]